Protein AF-A0A7V9TXB2-F1 (afdb_monomer_lite)

Radius of gyration: 17.5 Å; chains: 1; bounding box: 44×51×43 Å

pLDDT: mean 88.38, std 11.79, range [43.28, 98.44]

Structure (mmCIF, N/CA/C/O backbone):
data_AF-A0A7V9TXB2-F1
#
_entry.id   AF-A0A7V9TXB2-F1
#
loop_
_atom_site.group_PDB
_atom_site.id
_atom_site.type_symbol
_atom_site.label_atom_id
_atom_site.label_alt_id
_atom_site.label_comp_id
_atom_site.label_asym_id
_atom_site.label_entity_id
_atom_site.label_seq_id
_atom_site.pdbx_PDB_ins_code
_atom_site.Cartn_x
_atom_site.Cartn_y
_atom_site.Cartn_z
_atom_site.occupancy
_atom_site.B_iso_or_equiv
_atom_site.auth_seq_id
_atom_site.auth_comp_id
_atom_site.auth_asym_id
_atom_site.auth_atom_id
_atom_site.pdbx_PDB_model_num
ATOM 1 N N . MET A 1 1 ? 22.558 -10.444 -14.115 1.00 63.50 1 MET A N 1
ATOM 2 C CA . MET A 1 1 ? 21.932 -10.627 -15.442 1.00 63.50 1 MET A CA 1
ATOM 3 C C . MET A 1 1 ? 20.932 -9.499 -15.624 1.00 63.50 1 MET A C 1
ATOM 5 O O . MET A 1 1 ? 20.146 -9.296 -14.708 1.00 63.50 1 MET A O 1
ATOM 9 N N . ALA A 1 2 ? 21.010 -8.735 -16.715 1.00 74.12 2 ALA A N 1
ATOM 10 C CA . ALA A 1 2 ? 20.036 -7.686 -17.025 1.00 74.12 2 ALA A CA 1
ATOM 11 C C . ALA A 1 2 ? 18.975 -8.231 -18.004 1.00 74.12 2 ALA A C 1
ATOM 13 O O . ALA A 1 2 ? 19.310 -9.120 -18.793 1.00 74.12 2 ALA A O 1
ATOM 14 N N . PRO A 1 3 ? 17.721 -7.747 -17.963 1.00 83.56 3 PRO A N 1
ATOM 15 C CA . PRO A 1 3 ? 16.709 -8.105 -18.955 1.00 83.56 3 PRO A CA 1
ATOM 16 C C . PRO A 1 3 ? 17.155 -7.726 -20.375 1.00 83.56 3 PRO A C 1
ATOM 18 O O . PRO A 1 3 ? 17.714 -6.653 -20.583 1.00 83.56 3 PRO A O 1
ATOM 21 N N . ALA A 1 4 ? 16.890 -8.587 -21.361 1.00 86.25 4 ALA A N 1
ATOM 22 C CA . ALA A 1 4 ? 17.240 -8.328 -22.764 1.00 86.25 4 ALA A CA 1
ATOM 23 C C . ALA A 1 4 ? 16.168 -7.521 -23.525 1.00 86.25 4 ALA A C 1
ATOM 25 O O . ALA A 1 4 ? 16.445 -6.955 -24.579 1.00 86.25 4 ALA A O 1
ATOM 26 N N . ALA A 1 5 ? 14.944 -7.469 -22.996 1.00 87.69 5 ALA A N 1
ATOM 27 C CA . ALA A 1 5 ? 13.801 -6.782 -23.584 1.00 87.69 5 ALA A CA 1
ATOM 28 C C . ALA A 1 5 ? 12.963 -6.100 -22.494 1.00 87.69 5 ALA A C 1
ATOM 30 O O . ALA A 1 5 ? 13.179 -6.321 -21.300 1.00 87.69 5 ALA A O 1
ATOM 31 N N . GLY A 1 6 ? 12.002 -5.269 -22.901 1.00 88.06 6 GLY A N 1
ATOM 32 C CA . GLY A 1 6 ? 10.972 -4.755 -22.000 1.00 88.06 6 GLY A CA 1
ATOM 33 C C . GLY A 1 6 ? 10.024 -5.857 -21.514 1.00 88.06 6 GLY A C 1
ATOM 34 O O . GLY A 1 6 ? 9.908 -6.924 -22.112 1.00 88.06 6 GLY A O 1
ATOM 35 N N . SER A 1 7 ? 9.336 -5.582 -20.414 1.00 88.88 7 SER A N 1
ATOM 36 C CA . SER A 1 7 ? 8.238 -6.355 -19.824 1.00 88.88 7 SER A CA 1
ATOM 37 C C . SER A 1 7 ? 8.623 -7.788 -19.481 1.00 88.88 7 SER A C 1
ATOM 39 O O . SER A 1 7 ? 7.797 -8.698 -19.542 1.00 88.88 7 SER A O 1
ATOM 41 N N . THR A 1 8 ? 9.886 -7.985 -19.109 1.00 92.12 8 THR A N 1
ATOM 42 C CA . THR A 1 8 ? 10.464 -9.301 -18.852 1.00 92.12 8 THR A CA 1
ATOM 43 C C . THR A 1 8 ? 10.708 -9.467 -17.359 1.00 92.12 8 THR A C 1
ATOM 45 O O . THR A 1 8 ? 11.534 -8.766 -16.779 1.00 92.12 8 THR A O 1
ATOM 48 N N . SER A 1 9 ? 9.997 -10.406 -16.735 1.00 92.62 9 SER A N 1
ATOM 49 C CA . SER A 1 9 ? 10.279 -10.861 -15.369 1.00 92.62 9 SER A CA 1
ATOM 50 C C . SER A 1 9 ? 11.533 -11.738 -15.375 1.00 92.62 9 SER A C 1
ATOM 52 O O . SER A 1 9 ? 11.639 -12.649 -16.193 1.00 92.62 9 SER A O 1
ATOM 54 N N . MET A 1 10 ? 12.486 -11.455 -14.487 1.00 93.44 10 MET A N 1
ATOM 55 C CA . MET A 1 10 ? 13.773 -12.164 -14.393 1.00 93.44 10 MET A CA 1
ATOM 56 C C . MET A 1 10 ? 13.917 -12.964 -13.094 1.00 93.44 10 MET A C 1
ATOM 58 O O . MET A 1 10 ? 14.930 -13.628 -12.877 1.00 93.44 10 MET A O 1
ATOM 62 N N . GLY A 1 11 ? 12.922 -12.898 -12.212 1.00 93.88 11 GLY A N 1
ATOM 63 C CA . GLY A 1 11 ? 12.909 -13.625 -10.955 1.00 93.88 11 GLY A CA 1
ATOM 64 C C . GLY A 1 11 ? 11.767 -13.182 -10.055 1.00 93.88 11 GLY A C 1
ATOM 65 O O . GLY A 1 11 ? 11.049 -12.224 -10.347 1.00 93.88 11 GLY A O 1
ATOM 66 N N . PHE A 1 12 ? 11.588 -13.906 -8.955 1.00 96.50 12 PHE A N 1
ATOM 67 C CA . PHE A 1 12 ? 10.534 -13.620 -7.995 1.00 96.50 12 PHE A CA 1
ATOM 68 C C . PHE A 1 12 ? 10.913 -14.036 -6.575 1.00 96.50 12 PHE A C 1
ATOM 70 O O . PHE A 1 12 ? 11.832 -14.828 -6.342 1.00 96.50 12 PHE A O 1
ATOM 77 N N . LYS A 1 13 ? 10.150 -13.514 -5.618 1.00 97.06 13 LYS A N 1
ATOM 78 C CA . LYS A 1 13 ? 10.052 -14.017 -4.249 1.00 97.06 13 LYS A CA 1
ATOM 79 C C . LYS A 1 13 ? 8.580 -14.146 -3.874 1.00 97.06 13 LYS A C 1
ATOM 81 O O . LYS A 1 13 ? 7.758 -13.338 -4.300 1.00 97.06 13 LYS A O 1
ATOM 86 N N . VAL A 1 14 ? 8.258 -15.171 -3.089 1.00 97.81 14 VAL A N 1
ATOM 87 C CA . VAL A 1 14 ? 6.930 -15.342 -2.491 1.00 97.81 14 VAL A CA 1
ATOM 88 C C . VAL A 1 14 ? 7.055 -15.131 -0.992 1.00 97.81 14 VAL A C 1
ATOM 90 O O . VAL A 1 14 ? 7.887 -15.758 -0.339 1.00 97.81 14 VAL A O 1
ATOM 93 N N . TYR A 1 15 ? 6.218 -14.248 -0.468 1.00 97.38 15 TYR A N 1
ATOM 94 C CA . TYR A 1 15 ? 6.076 -13.956 0.949 1.00 97.38 15 TYR A CA 1
ATOM 95 C C . TYR A 1 15 ? 4.680 -14.354 1.413 1.00 97.38 15 TYR A C 1
ATOM 97 O O . TYR A 1 15 ? 3.761 -14.510 0.606 1.00 97.38 15 TYR A O 1
ATOM 105 N N . ARG A 1 16 ? 4.511 -14.487 2.724 1.00 97.25 16 ARG A N 1
ATOM 106 C CA . ARG A 1 16 ? 3.210 -14.688 3.356 1.00 97.25 16 ARG A CA 1
ATOM 107 C C . ARG A 1 16 ? 3.062 -13.752 4.536 1.00 97.25 16 ARG A C 1
ATOM 109 O O . ARG A 1 16 ? 4.069 -13.389 5.144 1.00 97.25 16 ARG A O 1
ATOM 116 N N . MET A 1 17 ? 1.825 -13.420 4.879 1.00 98.00 17 MET A N 1
ATOM 117 C CA . MET A 1 17 ? 1.567 -12.794 6.169 1.00 98.00 17 MET A CA 1
ATOM 118 C C . MET A 1 17 ? 1.911 -13.776 7.301 1.00 98.00 17 MET A C 1
ATOM 120 O O . MET A 1 17 ? 1.833 -15.004 7.153 1.00 98.00 17 MET A O 1
ATOM 124 N N . ALA A 1 18 ? 2.372 -13.221 8.414 1.00 98.00 18 ALA A N 1
ATOM 125 C CA . ALA A 1 18 ? 2.786 -13.937 9.617 1.00 98.00 18 ALA A CA 1
ATOM 126 C C . ALA A 1 18 ? 1.883 -13.619 10.823 1.00 98.00 18 ALA A C 1
ATOM 128 O O . ALA A 1 18 ? 2.210 -13.997 11.945 1.00 98.00 18 ALA A O 1
ATOM 129 N N . ASP A 1 19 ? 0.761 -12.935 10.588 1.00 97.88 19 ASP A N 1
ATOM 130 C CA . ASP A 1 19 ? -0.278 -12.683 11.584 1.00 97.88 19 ASP A CA 1
ATOM 131 C C . ASP A 1 19 ? -1.073 -13.956 11.948 1.00 97.88 19 ASP A C 1
ATOM 133 O O . ASP A 1 19 ? -0.993 -14.993 11.282 1.00 97.88 19 ASP A O 1
ATOM 137 N N . THR A 1 20 ? -1.865 -13.879 13.021 1.00 97.81 20 THR A N 1
ATOM 138 C CA . THR A 1 20 ? -2.691 -14.997 13.514 1.00 97.81 20 THR A CA 1
ATOM 139 C C . THR A 1 20 ? -3.800 -15.400 12.540 1.00 97.81 20 THR A C 1
ATOM 141 O O . THR A 1 20 ? -4.226 -16.557 12.533 1.00 97.81 20 THR A O 1
ATOM 144 N N . LEU A 1 21 ? -4.249 -14.479 11.684 1.00 98.25 21 LEU A N 1
ATOM 145 C CA . LEU A 1 21 ? -5.292 -14.717 10.690 1.00 98.25 21 LEU A CA 1
ATOM 146 C C . LEU A 1 21 ? -4.773 -15.519 9.493 1.00 98.25 21 LEU A C 1
ATOM 148 O O . LEU A 1 21 ? -5.575 -16.080 8.750 1.00 98.25 21 LEU A O 1
ATOM 152 N N . GLN A 1 22 ? -3.455 -15.654 9.315 1.00 97.88 22 GLN A N 1
ATOM 153 C CA . GLN A 1 22 ? -2.867 -16.469 8.249 1.00 97.88 22 GLN A CA 1
ATOM 154 C C . GLN A 1 22 ? -3.365 -17.926 8.260 1.00 97.88 22 GLN A C 1
ATOM 156 O O . GLN A 1 22 ? -3.410 -18.555 7.205 1.00 97.88 22 GLN A O 1
ATOM 161 N N . ALA A 1 23 ? -3.753 -18.466 9.421 1.00 97.25 23 ALA A N 1
ATOM 162 C CA . ALA A 1 23 ? -4.275 -19.829 9.536 1.00 97.25 23 ALA A CA 1
ATOM 163 C C . ALA A 1 23 ? -5.690 -20.004 8.948 1.00 97.25 23 ALA A C 1
ATOM 165 O O . ALA A 1 23 ? -6.041 -21.106 8.535 1.00 97.25 23 ALA A O 1
ATOM 166 N N . THR A 1 24 ? -6.503 -18.944 8.915 1.00 97.44 24 THR A N 1
ATOM 167 C CA . THR A 1 24 ? -7.919 -19.003 8.500 1.00 97.44 24 THR A CA 1
ATOM 168 C C . THR A 1 24 ? -8.185 -18.264 7.193 1.00 97.44 24 THR A C 1
ATOM 170 O O . THR A 1 24 ? -9.000 -18.707 6.388 1.00 97.44 24 THR A O 1
ATOM 173 N N . VAL A 1 25 ? -7.475 -17.164 6.955 1.00 97.69 25 VAL A N 1
ATOM 174 C CA . VAL A 1 25 ? -7.523 -16.351 5.735 1.00 97.69 25 VAL A CA 1
ATOM 175 C C . VAL A 1 25 ? -6.093 -16.121 5.230 1.00 97.69 25 VAL A C 1
ATOM 177 O O . VAL A 1 25 ? -5.521 -15.041 5.425 1.00 97.69 25 VAL A O 1
ATOM 180 N N . PRO A 1 26 ? -5.465 -17.149 4.629 1.00 97.88 26 PRO A N 1
ATOM 181 C CA . PRO A 1 26 ? -4.073 -17.082 4.212 1.00 97.88 26 PRO A CA 1
ATOM 182 C C . PRO A 1 26 ? -3.862 -16.063 3.093 1.00 97.88 26 PRO A C 1
ATOM 184 O O . PRO A 1 26 ? -4.656 -15.969 2.157 1.00 97.88 26 PRO A O 1
ATOM 187 N N . VAL A 1 27 ? -2.750 -15.335 3.166 1.00 98.44 27 VAL A N 1
ATOM 188 C CA . VAL A 1 27 ? -2.334 -14.375 2.142 1.00 98.44 27 VAL A CA 1
ATOM 189 C C . VAL A 1 27 ? -0.898 -14.657 1.740 1.00 98.44 27 VAL A C 1
ATOM 191 O O . VAL A 1 27 ? 0.018 -14.617 2.564 1.00 98.44 27 VAL A O 1
ATOM 194 N N . PHE A 1 28 ? -0.710 -14.921 0.452 1.00 98.31 28 PHE A N 1
ATOM 195 C CA . PHE A 1 28 ? 0.586 -15.076 -0.191 1.00 98.31 28 PHE A CA 1
ATOM 196 C C . PHE A 1 28 ? 0.773 -13.970 -1.221 1.00 98.31 28 PHE A C 1
ATOM 198 O O . PHE A 1 28 ? -0.099 -13.734 -2.057 1.00 98.31 28 PHE A O 1
ATOM 205 N N . CYS A 1 29 ? 1.920 -13.302 -1.157 1.00 97.88 29 CYS A N 1
ATOM 206 C CA . CYS A 1 29 ? 2.310 -12.231 -2.059 1.00 97.88 29 CYS A CA 1
ATOM 207 C C . CYS A 1 29 ? 3.510 -12.675 -2.883 1.00 97.88 29 CYS A C 1
ATOM 209 O O . CYS A 1 29 ? 4.595 -12.896 -2.341 1.00 97.88 29 CYS A O 1
ATOM 211 N N . LYS A 1 30 ? 3.328 -12.788 -4.198 1.00 97.75 30 LYS A N 1
ATOM 212 C CA . LYS A 1 30 ? 4.441 -12.909 -5.132 1.00 97.75 30 LYS A CA 1
ATOM 213 C C . LYS A 1 30 ? 4.861 -11.525 -5.597 1.00 97.75 30 LYS A C 1
ATOM 215 O O . LYS A 1 30 ? 4.045 -10.793 -6.154 1.00 97.75 30 LYS A O 1
ATOM 220 N N . ILE A 1 31 ? 6.147 -11.241 -5.428 1.00 95.81 31 ILE A N 1
ATOM 221 C CA . ILE A 1 31 ? 6.823 -10.067 -5.965 1.00 95.81 31 ILE A CA 1
ATOM 222 C C . ILE A 1 31 ? 7.787 -10.549 -7.040 1.00 95.81 31 ILE A C 1
ATOM 224 O O . ILE A 1 31 ? 8.738 -11.278 -6.753 1.00 95.81 31 ILE A O 1
ATOM 228 N N . GLU A 1 32 ? 7.529 -10.162 -8.279 1.00 95.38 32 GLU A N 1
ATOM 229 C CA . GLU A 1 32 ? 8.415 -10.406 -9.414 1.00 95.38 32 GLU A CA 1
ATOM 230 C C . GLU A 1 32 ? 9.236 -9.154 -9.717 1.00 95.38 32 GLU A C 1
ATOM 232 O O . GLU A 1 32 ? 8.744 -8.041 -9.538 1.00 95.38 32 GLU A O 1
ATOM 237 N N . PHE A 1 33 ? 10.460 -9.335 -10.206 1.00 92.38 33 PHE A N 1
ATOM 238 C CA . PHE A 1 33 ? 11.380 -8.249 -10.546 1.00 92.38 33 PHE A CA 1
ATOM 239 C C . PHE A 1 33 ? 11.996 -8.463 -11.930 1.00 92.38 33 PHE A C 1
ATOM 241 O O . PHE A 1 33 ? 12.317 -9.586 -12.325 1.00 92.38 33 PHE A O 1
ATOM 248 N N . GLY A 1 34 ? 12.164 -7.379 -12.684 1.00 91.88 34 GLY A N 1
ATOM 249 C CA . GLY A 1 34 ? 12.663 -7.432 -14.054 1.00 91.88 34 GLY A CA 1
ATOM 250 C C . GLY A 1 34 ? 12.632 -6.073 -14.748 1.00 91.88 34 GLY A C 1
ATOM 251 O O . GLY A 1 34 ? 12.946 -5.063 -14.120 1.00 91.88 34 GLY A O 1
ATOM 252 N N . SER A 1 35 ? 12.263 -6.051 -16.031 1.00 89.06 35 SER A N 1
ATOM 253 C CA . SER A 1 35 ? 12.153 -4.833 -16.848 1.00 89.06 35 SER A CA 1
ATOM 254 C C . SER A 1 35 ? 10.710 -4.362 -17.074 1.00 89.06 35 SER A C 1
ATOM 256 O O . SER A 1 35 ? 9.824 -5.176 -17.327 1.00 89.06 35 SER A O 1
ATOM 258 N N . ALA A 1 36 ? 10.465 -3.048 -17.062 1.00 86.50 36 ALA A N 1
ATOM 259 C CA . ALA A 1 36 ? 9.153 -2.440 -17.319 1.00 86.50 36 ALA A CA 1
ATOM 260 C C . ALA A 1 36 ? 8.866 -2.228 -18.819 1.00 86.50 36 ALA A C 1
ATOM 262 O O . ALA A 1 36 ? 8.714 -3.207 -19.533 1.00 86.50 36 ALA A O 1
ATOM 263 N N . ALA A 1 37 ? 8.710 -1.011 -19.354 1.00 84.12 37 ALA A N 1
ATOM 264 C CA . ALA A 1 37 ? 8.397 -0.864 -20.786 1.00 84.12 37 ALA A CA 1
ATOM 265 C C . ALA A 1 37 ? 9.628 -1.122 -21.675 1.00 84.12 37 ALA A C 1
ATOM 267 O O . ALA A 1 37 ? 9.498 -1.633 -22.786 1.00 84.12 37 ALA A O 1
ATOM 268 N N . THR A 1 38 ? 10.827 -0.834 -21.166 1.00 86.62 38 THR A N 1
ATOM 269 C CA . THR A 1 38 ? 12.111 -1.058 -21.846 1.00 86.62 38 THR A CA 1
ATOM 270 C C . THR A 1 38 ? 13.041 -1.904 -20.976 1.00 86.62 38 THR A C 1
ATOM 272 O O . THR A 1 38 ? 12.809 -2.058 -19.779 1.00 86.62 38 THR A O 1
ATOM 275 N N . ALA A 1 39 ? 14.110 -2.450 -21.564 1.00 86.81 39 ALA A N 1
ATOM 276 C CA . ALA A 1 39 ? 15.099 -3.258 -20.843 1.00 86.81 39 ALA A CA 1
ATOM 277 C C . ALA A 1 39 ? 15.834 -2.493 -19.719 1.00 86.81 39 ALA A C 1
ATOM 279 O O . ALA A 1 39 ? 16.322 -3.121 -18.782 1.00 86.81 39 ALA A O 1
ATOM 280 N N . GLY A 1 40 ? 15.908 -1.158 -19.813 1.00 82.56 40 GLY A N 1
ATOM 281 C CA . GLY A 1 40 ? 16.556 -0.292 -18.820 1.00 82.56 40 GLY A CA 1
ATOM 282 C C . GLY A 1 40 ? 15.666 0.093 -17.635 1.00 82.56 40 GLY A C 1
ATOM 283 O O . GLY A 1 40 ? 16.190 0.431 -16.576 1.00 82.56 40 GLY A O 1
ATOM 284 N N . GLN A 1 41 ? 14.343 -0.019 -17.779 1.00 82.94 41 GLN A N 1
ATOM 285 C CA . GLN A 1 41 ? 13.399 0.403 -16.745 1.00 82.94 41 GLN A CA 1
ATOM 286 C C . GLN A 1 41 ? 13.174 -0.705 -15.722 1.00 82.94 41 GLN A C 1
ATOM 288 O O . GLN A 1 41 ? 12.818 -1.811 -16.130 1.00 82.94 41 GLN A O 1
ATOM 293 N N . PRO A 1 42 ? 13.269 -0.442 -14.409 1.00 84.25 42 PRO A N 1
ATOM 294 C CA . PRO A 1 42 ? 12.911 -1.431 -13.403 1.00 84.25 42 PRO A CA 1
ATOM 295 C C . PRO A 1 42 ? 11.404 -1.726 -13.444 1.00 84.25 42 PRO A C 1
ATOM 297 O O . PRO A 1 42 ? 10.571 -0.820 -13.415 1.00 84.25 42 PRO A O 1
ATOM 300 N N . GLY A 1 43 ? 11.054 -3.010 -13.494 1.00 86.44 43 GLY A N 1
ATOM 301 C CA . GLY A 1 43 ? 9.680 -3.501 -13.418 1.00 86.44 43 GLY A CA 1
ATOM 302 C C . GLY A 1 43 ? 9.467 -4.371 -12.187 1.00 86.44 43 GLY A C 1
ATOM 303 O O . GLY A 1 43 ? 10.286 -5.246 -11.891 1.00 86.44 43 GLY A O 1
ATOM 304 N N . ILE A 1 44 ? 8.353 -4.141 -11.492 1.00 91.50 44 ILE A N 1
ATOM 305 C CA . ILE A 1 44 ? 7.860 -5.007 -10.420 1.00 91.50 44 ILE A CA 1
ATOM 306 C C . ILE A 1 44 ? 6.486 -5.540 -10.820 1.00 91.50 44 ILE A C 1
ATOM 308 O O . ILE A 1 44 ? 5.690 -4.820 -11.421 1.00 91.50 44 ILE A O 1
ATOM 312 N N . TRP A 1 45 ? 6.185 -6.789 -10.464 1.00 93.50 45 TRP A N 1
ATOM 313 C CA . TRP A 1 45 ? 4.815 -7.295 -10.523 1.00 93.50 45 TRP A CA 1
ATOM 314 C C . TRP A 1 45 ? 4.375 -7.877 -9.195 1.00 93.50 45 TRP A C 1
ATOM 316 O O . TRP A 1 45 ? 5.150 -8.554 -8.521 1.00 93.50 45 TRP A O 1
ATOM 326 N N . LEU A 1 46 ? 3.112 -7.639 -8.852 1.00 95.62 46 LEU A N 1
ATOM 327 C CA . LEU A 1 46 ? 2.491 -8.139 -7.631 1.00 95.62 46 LEU A CA 1
ATOM 328 C C . LEU A 1 46 ? 1.353 -9.091 -7.971 1.00 95.62 46 LEU A C 1
ATOM 330 O O . LEU A 1 46 ? 0.474 -8.756 -8.759 1.00 95.62 46 LEU A O 1
ATOM 334 N N . THR A 1 47 ? 1.353 -10.272 -7.360 1.00 97.69 47 THR A N 1
ATOM 335 C CA . THR A 1 47 ? 0.220 -11.208 -7.407 1.00 97.69 47 THR A CA 1
ATOM 336 C C . THR A 1 47 ? -0.118 -11.646 -5.992 1.00 97.69 47 THR A C 1
ATOM 338 O O . THR A 1 47 ? 0.780 -12.070 -5.263 1.00 97.69 47 THR A O 1
ATOM 341 N N . LEU A 1 48 ? -1.396 -11.574 -5.615 1.00 98.19 48 LEU A N 1
ATOM 342 C CA . LEU A 1 48 ? -1.876 -12.017 -4.307 1.00 98.19 48 LEU A CA 1
ATOM 343 C C . LEU A 1 48 ? -2.834 -13.195 -4.458 1.00 98.19 48 LEU A C 1
ATOM 345 O O . LEU A 1 48 ? -3.710 -13.188 -5.324 1.00 98.19 48 LEU A O 1
ATOM 349 N N . GLY A 1 49 ? -2.707 -14.178 -3.577 1.00 98.06 49 GLY A N 1
ATOM 350 C CA . GLY A 1 49 ? -3.625 -15.307 -3.509 1.00 98.06 49 GLY A CA 1
ATOM 351 C C . GLY A 1 49 ? -3.591 -15.993 -2.156 1.00 98.06 49 GLY A C 1
ATOM 352 O O . GLY A 1 49 ? -2.915 -15.548 -1.229 1.00 98.06 49 GLY A O 1
ATOM 353 N N . THR A 1 50 ? -4.344 -17.078 -2.049 1.00 97.88 50 THR A N 1
ATOM 354 C CA . THR A 1 50 ? -4.573 -17.785 -0.778 1.00 97.88 50 THR A CA 1
ATOM 355 C C . THR A 1 50 ? -3.717 -19.036 -0.621 1.00 97.88 50 THR A C 1
ATOM 357 O O . THR A 1 50 ? -3.622 -19.579 0.474 1.00 97.88 50 THR A O 1
ATOM 360 N N . THR A 1 51 ? -3.034 -19.479 -1.679 1.00 97.75 51 THR A N 1
ATOM 361 C CA . THR A 1 51 ? -2.053 -20.573 -1.623 1.00 97.75 51 THR A CA 1
ATOM 362 C C . THR A 1 51 ? -0.877 -20.310 -2.567 1.00 97.75 51 THR A C 1
ATOM 364 O O . THR A 1 51 ? -0.929 -19.410 -3.411 1.00 97.75 51 THR A O 1
ATOM 367 N N . HIS A 1 52 ? 0.188 -21.102 -2.437 1.00 97.00 52 HIS A N 1
ATOM 368 C CA . HIS A 1 52 ? 1.275 -21.169 -3.410 1.00 97.00 52 HIS A CA 1
ATOM 369 C C . HIS A 1 52 ? 1.820 -22.600 -3.516 1.00 97.00 52 HIS A C 1
ATOM 371 O O . HIS A 1 52 ? 1.690 -23.381 -2.577 1.00 97.00 52 HIS A O 1
ATOM 377 N N . ASP A 1 53 ? 2.453 -22.934 -4.638 1.00 95.88 53 ASP A N 1
ATOM 378 C CA . ASP A 1 53 ? 2.977 -24.280 -4.937 1.00 95.88 53 ASP A CA 1
ATOM 379 C C . ASP A 1 53 ? 4.447 -24.502 -4.521 1.00 95.88 53 ASP A C 1
ATOM 381 O O . ASP A 1 53 ? 5.060 -25.503 -4.878 1.00 95.88 53 ASP A O 1
ATOM 385 N N . GLY A 1 54 ? 5.056 -23.539 -3.824 1.00 90.56 54 GLY A N 1
ATOM 386 C CA . GLY A 1 54 ? 6.492 -23.542 -3.508 1.00 90.56 54 GLY A CA 1
ATOM 387 C C . GLY A 1 54 ? 7.429 -23.238 -4.692 1.00 90.56 54 GLY A C 1
ATOM 388 O O . GLY A 1 54 ? 8.560 -22.819 -4.458 1.00 90.56 54 GLY A O 1
ATOM 389 N N . ALA A 1 55 ? 6.959 -23.351 -5.937 1.00 93.75 55 ALA A N 1
ATOM 390 C CA . ALA A 1 55 ? 7.692 -23.042 -7.168 1.00 93.75 55 ALA A CA 1
ATOM 391 C C . ALA A 1 55 ? 7.384 -21.640 -7.734 1.00 93.75 55 ALA A C 1
ATOM 393 O O . ALA A 1 55 ? 7.981 -21.233 -8.728 1.00 93.75 55 ALA A O 1
ATOM 394 N N . GLY A 1 56 ? 6.489 -20.879 -7.094 1.00 92.31 56 GLY A N 1
ATOM 395 C CA . GLY A 1 56 ? 6.176 -19.489 -7.448 1.00 92.31 56 GLY A CA 1
ATOM 396 C C . GLY A 1 56 ? 4.819 -19.287 -8.121 1.00 92.31 56 GLY A C 1
ATOM 397 O O . GLY A 1 56 ? 4.474 -18.158 -8.496 1.00 92.31 56 GLY A O 1
ATOM 398 N N . THR A 1 57 ? 4.019 -20.340 -8.261 1.00 96.44 57 THR A N 1
ATOM 399 C CA . THR A 1 57 ? 2.630 -20.2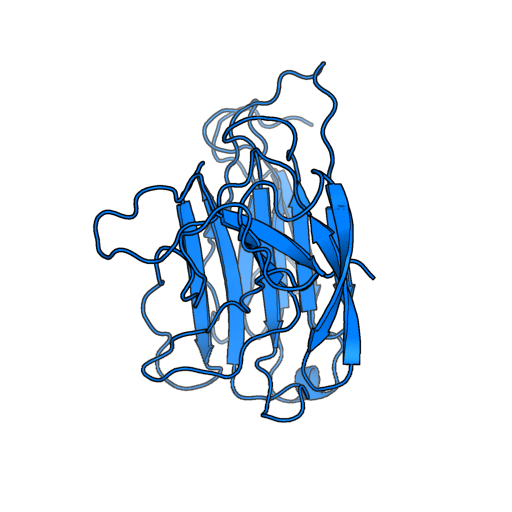09 -8.697 1.00 96.44 57 THR A CA 1
ATOM 400 C C . THR A 1 57 ? 1.782 -19.811 -7.501 1.00 96.44 57 THR A C 1
ATOM 402 O O . THR A 1 57 ? 1.735 -20.516 -6.495 1.00 96.44 57 THR A O 1
ATOM 405 N N . ILE A 1 58 ? 1.115 -18.663 -7.611 1.00 98.06 58 ILE A N 1
ATOM 406 C CA . ILE A 1 58 ? 0.078 -18.247 -6.666 1.00 98.06 58 ILE A CA 1
ATOM 407 C C . ILE A 1 58 ? -1.226 -18.930 -7.081 1.00 98.06 58 ILE A C 1
ATOM 409 O O . ILE A 1 58 ? -1.590 -18.881 -8.254 1.00 98.06 58 ILE A O 1
ATOM 413 N N . GLY A 1 59 ? -1.907 -19.564 -6.129 1.00 96.56 59 GLY A N 1
ATOM 414 C CA . GLY A 1 59 ? -3.119 -20.346 -6.367 1.00 96.56 59 GLY A CA 1
ATOM 415 C C . GLY A 1 59 ? -4.217 -20.103 -5.332 1.00 96.56 59 GLY A C 1
ATOM 416 O O . GLY A 1 59 ? -4.180 -19.147 -4.550 1.00 96.56 59 GLY A O 1
ATOM 417 N N . GLY A 1 60 ? -5.193 -21.017 -5.309 1.00 94.81 60 GLY A N 1
ATOM 418 C CA . GLY A 1 60 ? -6.428 -20.873 -4.537 1.00 94.81 60 GLY A CA 1
ATOM 419 C C . GLY A 1 60 ? -7.283 -19.734 -5.093 1.00 94.81 60 GLY A C 1
ATOM 420 O O . GLY A 1 60 ? -7.295 -19.489 -6.299 1.00 94.81 60 GLY A O 1
ATOM 421 N N . THR A 1 61 ? -7.965 -19.002 -4.218 1.00 95.38 61 THR A N 1
ATOM 422 C CA . THR A 1 61 ? -8.576 -17.722 -4.589 1.00 95.38 61 THR A CA 1
ATOM 423 C C . THR A 1 61 ? -7.481 -16.716 -4.927 1.00 95.38 61 THR A C 1
ATOM 425 O O . THR A 1 61 ? -6.644 -16.401 -4.075 1.00 95.38 61 THR A O 1
ATOM 428 N N . ILE A 1 62 ? -7.502 -16.206 -6.159 1.00 96.69 62 ILE A N 1
ATOM 429 C CA . ILE A 1 62 ? -6.661 -15.089 -6.589 1.00 96.69 62 ILE A CA 1
ATOM 430 C C . ILE A 1 62 ? -7.275 -13.800 -6.048 1.00 96.69 62 ILE A C 1
ATOM 432 O O . ILE A 1 62 ? -8.354 -13.391 -6.465 1.00 96.69 62 ILE A O 1
ATOM 436 N N . LEU A 1 63 ? -6.575 -13.183 -5.099 1.00 96.75 63 LEU A N 1
ATOM 437 C CA . LEU A 1 63 ? -6.992 -11.957 -4.419 1.00 96.75 63 LEU A CA 1
ATOM 438 C C . LEU A 1 63 ? -6.623 -10.722 -5.247 1.00 96.75 63 LEU A C 1
ATOM 440 O O . LEU A 1 63 ? -7.382 -9.767 -5.329 1.00 96.75 63 LEU A O 1
ATOM 444 N N . LEU A 1 64 ? -5.465 -10.756 -5.901 1.00 96.19 64 LEU A N 1
ATOM 445 C CA . LEU A 1 64 ? -5.029 -9.724 -6.831 1.00 96.19 64 LEU A CA 1
ATOM 446 C C . LEU A 1 64 ? -4.319 -10.406 -7.991 1.00 96.19 64 LEU A C 1
ATOM 448 O O . LEU A 1 64 ? -3.228 -10.959 -7.825 1.00 96.19 64 LEU A O 1
ATOM 452 N N . ALA A 1 65 ? -4.944 -10.366 -9.166 1.00 94.94 65 ALA A N 1
ATOM 453 C CA . ALA A 1 65 ? -4.300 -10.806 -10.394 1.00 94.94 65 ALA A CA 1
ATOM 454 C C . ALA A 1 65 ? -3.053 -9.957 -10.663 1.00 94.94 65 ALA A C 1
ATOM 456 O O . ALA A 1 65 ? -3.008 -8.787 -10.281 1.00 94.94 65 ALA A O 1
ATOM 457 N N . ARG A 1 66 ? -2.063 -10.545 -11.342 1.00 94.12 66 ARG A N 1
ATOM 458 C CA . ARG A 1 66 ? -0.742 -9.954 -11.591 1.00 94.12 66 ARG A CA 1
ATOM 459 C C . ARG A 1 66 ? -0.830 -8.490 -12.041 1.00 94.12 66 ARG A C 1
ATOM 461 O O . ARG A 1 66 ? -1.203 -8.216 -13.177 1.00 94.12 66 ARG A O 1
ATOM 468 N N . GLN A 1 67 ? -0.472 -7.570 -11.150 1.00 92.62 67 GLN A N 1
ATOM 469 C CA . GLN A 1 67 ? -0.391 -6.136 -11.424 1.00 92.62 67 GLN A CA 1
ATOM 470 C C . GLN A 1 67 ? 1.024 -5.776 -11.837 1.00 92.62 67 GLN A C 1
ATOM 472 O O . GLN A 1 67 ? 1.972 -6.246 -11.214 1.00 92.62 67 GLN A O 1
ATOM 477 N N . ASP A 1 68 ? 1.166 -4.934 -12.853 1.00 88.56 68 ASP A N 1
ATOM 478 C CA . ASP A 1 68 ? 2.431 -4.320 -13.221 1.00 88.56 68 ASP A CA 1
ATOM 479 C C . ASP A 1 68 ? 2.617 -2.980 -12.505 1.00 88.56 68 ASP A C 1
ATOM 481 O O . ASP A 1 68 ? 1.737 -2.122 -12.480 1.00 88.56 68 ASP A O 1
ATOM 485 N N . LEU A 1 69 ? 3.784 -2.821 -11.894 1.00 87.81 69 LEU A N 1
ATOM 486 C CA . LEU A 1 69 ? 4.217 -1.595 -11.251 1.00 87.81 69 LEU A CA 1
ATOM 487 C C . LEU A 1 69 ? 5.447 -1.127 -12.014 1.00 87.81 69 LEU A C 1
ATOM 489 O O . LEU A 1 69 ? 6.493 -1.787 -12.013 1.00 87.81 69 LEU A O 1
ATOM 493 N N . ARG A 1 70 ? 5.287 -0.019 -12.734 1.00 78.81 70 ARG A N 1
ATOM 494 C CA . ARG A 1 70 ? 6.292 0.501 -13.658 1.00 78.81 70 ARG A CA 1
ATOM 495 C C . ARG A 1 70 ? 6.619 1.944 -13.308 1.00 78.81 70 ARG A C 1
ATOM 497 O O . ARG A 1 70 ? 5.724 2.772 -13.151 1.00 78.81 70 ARG A O 1
ATOM 504 N N . GLY A 1 71 ? 7.912 2.221 -13.194 1.00 68.06 71 GLY A N 1
ATOM 505 C CA . GLY A 1 71 ? 8.463 3.558 -13.036 1.00 68.06 71 GLY A CA 1
ATOM 506 C C . GLY A 1 71 ? 9.159 3.971 -14.327 1.00 68.06 71 GLY A C 1
ATOM 507 O O . GLY A 1 71 ? 9.624 3.122 -15.089 1.00 68.06 71 GLY A O 1
ATOM 508 N N . GLY A 1 72 ? 9.218 5.273 -14.588 1.00 65.38 72 GLY A N 1
ATOM 509 C CA . GLY A 1 72 ? 10.154 5.845 -15.551 1.00 65.38 72 GLY A CA 1
ATOM 510 C C . GLY A 1 72 ? 11.624 5.524 -15.244 1.00 65.38 72 GLY A C 1
ATOM 511 O O . GLY A 1 72 ? 11.991 5.115 -14.142 1.00 65.38 72 GLY A O 1
ATOM 512 N N . ASP A 1 73 ? 12.469 5.716 -16.253 1.00 64.19 73 ASP A N 1
ATOM 513 C CA . ASP A 1 73 ? 13.910 5.499 -16.160 1.00 64.19 73 ASP A CA 1
ATOM 514 C C . ASP A 1 73 ? 14.582 6.521 -15.240 1.00 64.19 73 ASP A C 1
ATOM 516 O O . ASP A 1 73 ? 14.452 7.731 -15.429 1.00 64.19 73 ASP A O 1
ATOM 520 N N . ASN A 1 74 ? 15.395 6.027 -14.307 1.00 60.25 74 ASN A N 1
ATOM 521 C CA . ASN A 1 74 ? 16.468 6.813 -13.717 1.00 60.25 74 ASN A CA 1
ATOM 522 C C . ASN A 1 74 ? 17.783 6.371 -14.333 1.00 60.25 74 ASN A C 1
ATOM 524 O O . ASN A 1 74 ? 18.175 5.212 -14.203 1.00 60.25 74 ASN A O 1
ATOM 528 N N . GLY A 1 75 ? 18.474 7.296 -15.000 1.00 61.75 75 GLY A N 1
ATOM 529 C CA . GLY A 1 75 ? 19.850 7.058 -15.422 1.00 61.75 75 GLY A CA 1
ATOM 530 C C . GLY A 1 75 ? 20.698 6.614 -14.226 1.00 61.75 75 GLY A C 1
ATOM 531 O O . GLY A 1 75 ? 20.497 7.085 -13.107 1.00 61.75 75 GLY A O 1
ATOM 532 N N . ALA A 1 76 ? 21.657 5.716 -14.462 1.00 64.69 76 ALA A N 1
ATOM 533 C CA . ALA A 1 76 ? 22.440 5.037 -13.421 1.00 64.69 76 ALA A CA 1
ATOM 534 C C . ALA A 1 76 ? 23.234 5.964 -12.469 1.00 64.69 76 ALA A C 1
ATOM 536 O O . ALA A 1 76 ? 23.805 5.493 -11.490 1.00 64.69 76 ALA A O 1
ATOM 537 N N . THR A 1 77 ? 23.293 7.267 -12.751 1.00 69.94 77 THR A N 1
ATOM 538 C CA . THR A 1 77 ? 24.043 8.273 -11.987 1.00 69.94 77 THR A CA 1
ATOM 539 C C . THR A 1 77 ? 23.189 9.084 -11.008 1.00 69.94 77 THR A C 1
ATOM 541 O O . THR A 1 77 ? 23.750 9.826 -10.203 1.00 69.94 77 THR A O 1
ATOM 544 N N . VAL A 1 78 ? 21.856 8.966 -11.041 1.00 71.94 78 VAL A N 1
ATOM 545 C CA . VAL A 1 78 ? 20.968 9.731 -10.151 1.00 71.94 78 VAL A CA 1
ATOM 546 C C . VAL A 1 78 ? 20.691 8.932 -8.881 1.00 71.94 78 VAL A C 1
ATOM 548 O O . VAL A 1 78 ? 20.017 7.902 -8.910 1.00 71.94 78 VAL A O 1
ATOM 551 N N . GLN A 1 79 ? 21.184 9.420 -7.741 1.00 76.38 79 GLN A N 1
ATOM 552 C CA . GLN A 1 79 ? 20.842 8.838 -6.446 1.00 76.38 79 GLN A CA 1
ATOM 553 C C . GLN A 1 79 ? 19.360 9.066 -6.144 1.00 76.38 79 GLN A C 1
ATOM 555 O O . GLN A 1 79 ? 18.830 10.172 -6.287 1.00 76.38 79 GLN A O 1
ATOM 560 N N . THR A 1 80 ? 18.700 8.013 -5.670 1.00 80.56 80 THR A N 1
ATOM 561 C CA . THR A 1 80 ? 17.305 8.077 -5.253 1.00 80.56 80 THR A CA 1
ATOM 562 C C . THR A 1 80 ? 17.091 7.591 -3.836 1.00 80.56 80 THR A C 1
ATOM 564 O O . THR A 1 80 ? 17.687 6.606 -3.403 1.00 80.56 80 THR A O 1
ATOM 567 N N . ALA A 1 81 ? 16.198 8.283 -3.130 1.00 87.38 81 ALA A N 1
ATOM 568 C CA . ALA A 1 81 ? 15.646 7.812 -1.875 1.00 87.38 81 ALA A CA 1
ATOM 569 C C . ALA A 1 81 ? 14.710 6.626 -2.139 1.00 87.38 81 ALA A C 1
ATOM 571 O O . ALA A 1 81 ? 14.003 6.588 -3.153 1.00 87.38 81 ALA A O 1
ATOM 572 N N . ASN A 1 82 ? 14.743 5.664 -1.224 1.00 89.62 82 ASN A N 1
ATOM 573 C CA . ASN A 1 82 ? 13.948 4.446 -1.241 1.00 89.62 82 ASN A CA 1
ATOM 574 C C . ASN A 1 82 ? 13.552 4.151 0.203 1.00 89.62 82 ASN A C 1
ATOM 576 O O . ASN A 1 82 ? 14.421 4.128 1.074 1.00 89.62 82 ASN A O 1
ATOM 580 N N . TYR A 1 83 ? 12.270 3.914 0.450 1.00 93.44 83 TYR A N 1
ATOM 581 C CA . TYR A 1 83 ? 11.754 3.599 1.776 1.00 93.44 83 TYR A CA 1
ATOM 582 C C . TYR A 1 83 ? 10.852 2.374 1.713 1.00 93.44 83 TYR A C 1
ATOM 584 O O . TYR A 1 83 ? 10.143 2.134 0.733 1.00 93.44 83 TYR A O 1
ATOM 592 N N . GLY A 1 84 ? 10.867 1.592 2.782 1.00 94.44 84 GLY A N 1
ATOM 593 C CA . GLY A 1 84 ? 9.973 0.464 2.961 1.00 94.44 84 GLY A CA 1
ATOM 594 C C . GLY A 1 84 ? 9.816 0.143 4.437 1.00 94.44 84 GLY A C 1
ATOM 595 O O . GLY A 1 84 ? 10.713 0.410 5.230 1.00 94.44 84 GLY A O 1
ATOM 596 N N . SER A 1 85 ? 8.662 -0.410 4.784 1.00 96.94 85 SER A N 1
ATOM 597 C CA . SER A 1 85 ? 8.324 -0.894 6.121 1.00 96.94 85 SER A CA 1
ATOM 598 C C . SER A 1 85 ? 7.411 -2.101 5.967 1.00 96.94 85 SER A C 1
ATOM 600 O O . SER A 1 85 ? 6.592 -2.169 5.044 1.00 96.94 85 SER A O 1
ATOM 602 N N . ALA A 1 86 ? 7.563 -3.071 6.856 1.00 96.75 86 ALA A N 1
ATOM 603 C CA . ALA A 1 86 ? 6.743 -4.266 6.879 1.00 96.75 86 ALA A CA 1
ATOM 604 C C . ALA A 1 86 ? 6.535 -4.726 8.317 1.00 96.75 86 ALA A C 1
ATOM 606 O O . ALA A 1 86 ? 7.345 -4.451 9.195 1.00 96.75 86 ALA A O 1
ATOM 607 N N . ASP A 1 87 ? 5.450 -5.454 8.524 1.00 97.25 87 ASP A N 1
ATOM 608 C CA . ASP A 1 87 ? 5.127 -6.145 9.764 1.00 97.25 87 AS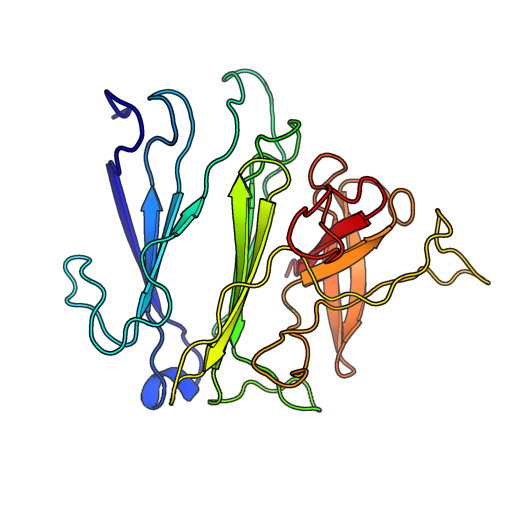P A CA 1
ATOM 609 C C . ASP A 1 87 ? 4.408 -7.455 9.393 1.00 97.25 87 ASP A C 1
ATOM 611 O O . ASP A 1 87 ? 4.184 -7.762 8.219 1.00 97.25 87 ASP A O 1
ATOM 615 N N . THR A 1 88 ? 4.025 -8.243 10.385 1.00 97.56 88 THR A N 1
ATOM 616 C CA . THR A 1 88 ? 3.357 -9.541 10.236 1.00 97.56 88 THR A CA 1
ATOM 617 C C . THR A 1 88 ? 2.102 -9.511 9.350 1.00 97.56 88 THR A C 1
ATOM 619 O O . THR A 1 88 ? 1.804 -10.508 8.693 1.00 97.56 88 THR A O 1
ATOM 622 N N . ASN A 1 89 ? 1.403 -8.379 9.281 1.00 97.69 89 ASN A N 1
ATOM 623 C CA . ASN A 1 89 ? 0.104 -8.178 8.627 1.00 97.69 89 ASN A CA 1
ATOM 624 C C . ASN A 1 89 ? 0.138 -7.171 7.457 1.00 97.69 89 ASN A C 1
ATOM 626 O O . ASN A 1 89 ? -0.911 -6.852 6.882 1.00 97.69 89 ASN A O 1
ATOM 630 N N . ARG A 1 90 ? 1.307 -6.595 7.139 1.00 97.50 90 ARG A N 1
ATOM 631 C CA . ARG A 1 90 ? 1.392 -5.438 6.239 1.00 97.50 90 ARG A CA 1
ATOM 632 C C . ARG A 1 90 ? 2.758 -5.282 5.582 1.00 97.50 90 ARG A C 1
ATOM 634 O O . ARG A 1 90 ? 3.787 -5.642 6.141 1.00 97.50 90 ARG A O 1
ATOM 641 N N . ILE A 1 91 ? 2.773 -4.640 4.423 1.00 97.56 91 ILE A N 1
ATOM 642 C CA . ILE A 1 91 ? 3.985 -4.132 3.780 1.00 97.56 91 ILE A CA 1
ATOM 643 C C . ILE A 1 91 ? 3.668 -2.836 3.043 1.00 97.56 91 ILE A C 1
ATOM 645 O O . ILE A 1 91 ? 2.591 -2.681 2.468 1.00 97.56 91 ILE A O 1
ATOM 649 N N . THR A 1 92 ? 4.607 -1.902 3.043 1.00 95.62 92 THR A N 1
ATOM 650 C CA . THR A 1 92 ? 4.575 -0.703 2.211 1.00 95.62 92 THR A CA 1
ATOM 651 C C . THR A 1 92 ? 5.976 -0.412 1.697 1.00 95.62 92 THR A C 1
ATOM 653 O O . THR A 1 92 ? 6.964 -0.595 2.408 1.00 95.62 92 THR A O 1
ATOM 656 N N . SER A 1 93 ? 6.084 0.004 0.443 1.00 93.12 93 SER A N 1
ATOM 657 C CA . SER A 1 93 ? 7.353 0.377 -0.164 1.00 93.12 93 SER A CA 1
ATOM 658 C C . SER A 1 93 ? 7.140 1.484 -1.173 1.00 93.12 93 SER A C 1
ATOM 660 O O . SER A 1 93 ? 6.165 1.475 -1.920 1.00 93.12 93 SER A O 1
ATOM 662 N N . SER A 1 94 ? 8.069 2.433 -1.182 1.00 90.12 94 SER A N 1
ATOM 663 C CA . SER A 1 94 ? 8.144 3.505 -2.158 1.00 90.12 94 SER A CA 1
ATOM 664 C C . SER A 1 94 ? 9.609 3.703 -2.545 1.00 90.12 94 SER A C 1
ATOM 666 O O . SER A 1 94 ? 10.434 4.093 -1.716 1.00 90.12 94 SER A O 1
ATOM 668 N N . ILE A 1 95 ? 9.951 3.393 -3.790 1.00 88.06 95 ILE A N 1
ATOM 669 C CA . ILE A 1 95 ? 11.319 3.415 -4.322 1.00 88.06 95 ILE A CA 1
ATOM 670 C C . ILE A 1 95 ? 11.400 4.335 -5.544 1.00 88.06 95 ILE A C 1
ATOM 672 O O . ILE A 1 95 ? 10.377 4.669 -6.136 1.00 88.06 95 ILE A O 1
ATOM 676 N N . PHE A 1 96 ? 12.608 4.763 -5.913 1.00 84.25 96 PHE A N 1
ATOM 677 C CA . PHE A 1 96 ? 12.867 5.682 -7.034 1.00 84.25 96 PHE A CA 1
ATOM 678 C C . PHE A 1 96 ? 12.232 7.088 -6.879 1.00 84.25 96 PHE A C 1
ATOM 680 O O . PHE A 1 96 ? 11.791 7.703 -7.847 1.00 84.25 96 PHE A O 1
ATOM 687 N N . LEU A 1 97 ? 12.197 7.612 -5.648 1.00 82.75 97 LEU A N 1
ATOM 688 C CA . LEU A 1 97 ? 11.469 8.824 -5.241 1.00 82.75 97 LEU A CA 1
ATOM 689 C C . LEU A 1 97 ? 12.043 10.174 -5.686 1.00 82.75 97 LEU A C 1
ATOM 691 O O . LEU A 1 97 ? 11.345 11.182 -5.592 1.00 82.75 97 LEU A O 1
ATOM 695 N N . THR A 1 98 ? 13.303 10.252 -6.110 1.00 74.00 98 THR A N 1
ATOM 696 C CA . THR A 1 98 ? 13.920 11.550 -6.460 1.00 74.00 98 THR A CA 1
ATOM 697 C C . THR A 1 98 ? 13.693 11.959 -7.910 1.00 74.00 98 THR A C 1
ATOM 699 O O . THR A 1 98 ? 14.117 13.043 -8.304 1.00 74.00 98 THR A O 1
ATOM 702 N N . SER A 1 99 ? 12.985 11.144 -8.693 1.00 69.19 99 SER A N 1
ATOM 703 C CA . SER A 1 99 ? 12.764 11.395 -10.112 1.00 69.19 99 SER A CA 1
ATOM 704 C C . SER A 1 99 ? 11.293 11.427 -10.483 1.00 69.19 99 SER A C 1
ATOM 706 O O . SER A 1 99 ? 10.495 10.577 -10.078 1.00 69.19 99 SER A O 1
ATOM 708 N N . ALA A 1 100 ? 10.943 12.460 -11.245 1.00 67.94 100 ALA A N 1
ATOM 709 C CA . ALA A 1 100 ? 9.587 12.730 -11.680 1.00 67.94 100 ALA A CA 1
ATOM 710 C C . ALA A 1 100 ? 9.060 11.563 -12.525 1.00 67.94 100 ALA A C 1
ATOM 712 O O . ALA A 1 100 ? 9.604 11.245 -13.579 1.00 67.94 100 ALA A O 1
ATOM 713 N N . GLY A 1 101 ? 7.990 10.918 -12.056 1.00 66.81 101 GLY A N 1
ATOM 714 C CA . GLY A 1 101 ? 7.350 9.811 -12.770 1.00 66.81 101 GLY A CA 1
ATOM 715 C C . GLY A 1 101 ? 8.112 8.480 -12.746 1.00 66.81 101 GLY A C 1
ATOM 716 O O . GLY A 1 101 ? 7.695 7.538 -13.419 1.00 66.81 101 GLY A O 1
ATOM 717 N N . ALA A 1 102 ? 9.191 8.375 -11.966 1.00 71.81 102 ALA A N 1
ATOM 718 C CA . ALA A 1 102 ? 9.992 7.156 -11.847 1.00 71.81 102 ALA A CA 1
ATOM 719 C C . ALA A 1 102 ? 9.661 6.297 -10.622 1.00 71.81 102 ALA A C 1
ATOM 721 O O . ALA A 1 102 ? 10.151 5.174 -10.519 1.00 71.81 102 ALA A O 1
ATOM 722 N N . ASN A 1 103 ? 8.848 6.802 -9.691 1.00 81.19 103 ASN A N 1
ATOM 723 C CA . ASN A 1 103 ? 8.622 6.110 -8.433 1.00 81.19 103 ASN A CA 1
ATOM 724 C C . ASN A 1 103 ? 7.877 4.784 -8.636 1.00 81.19 103 ASN A C 1
ATOM 726 O O . ASN A 1 103 ? 6.997 4.674 -9.487 1.00 81.19 103 ASN A O 1
ATOM 730 N N . LEU A 1 104 ? 8.183 3.798 -7.801 1.00 85.44 104 LEU A N 1
ATOM 731 C CA . LEU A 1 104 ? 7.387 2.586 -7.639 1.00 85.44 104 LEU A CA 1
ATOM 732 C C . LEU A 1 104 ? 6.874 2.550 -6.212 1.00 85.44 104 LEU A C 1
ATOM 734 O O . LEU A 1 104 ? 7.645 2.716 -5.275 1.00 85.44 104 LEU A O 1
ATOM 738 N N . PHE A 1 105 ? 5.579 2.347 -6.059 1.00 88.69 105 PHE A N 1
ATOM 739 C CA . PHE A 1 105 ? 4.872 2.359 -4.800 1.00 88.69 105 PHE A CA 1
ATOM 740 C C . PHE A 1 105 ? 3.899 1.190 -4.743 1.00 88.69 105 PHE A C 1
ATOM 742 O O . PHE A 1 105 ? 3.097 0.979 -5.655 1.00 88.69 105 PHE A O 1
ATOM 749 N N . PHE A 1 106 ? 3.921 0.481 -3.623 1.00 93.06 106 PHE A N 1
ATOM 750 C CA . PHE A 1 106 ? 2.824 -0.385 -3.238 1.00 93.06 106 PHE A CA 1
ATOM 751 C C . PHE A 1 106 ? 2.667 -0.443 -1.732 1.00 93.06 106 PHE A C 1
ATOM 753 O O . PHE A 1 106 ? 3.616 -0.277 -0.969 1.00 93.06 106 PHE A O 1
ATOM 760 N N . SER A 1 107 ? 1.452 -0.752 -1.318 1.00 95.88 107 SER A N 1
ATOM 761 C CA . SER A 1 107 ? 1.085 -1.052 0.043 1.00 95.88 107 SER A CA 1
ATOM 762 C C . SER A 1 107 ? 0.046 -2.159 0.053 1.00 95.88 107 SER A C 1
ATOM 764 O O . SER A 1 107 ? -0.885 -2.155 -0.749 1.00 95.88 107 SER A O 1
ATOM 766 N N . ILE A 1 108 ? 0.224 -3.115 0.955 1.00 98.00 108 ILE A N 1
ATOM 767 C CA . ILE A 1 108 ? -0.699 -4.216 1.206 1.00 98.00 108 ILE A CA 1
ATOM 768 C C . ILE A 1 108 ? -0.880 -4.297 2.716 1.00 98.00 108 ILE A C 1
ATOM 770 O O . ILE A 1 108 ? 0.103 -4.343 3.456 1.00 98.00 108 ILE A O 1
ATOM 774 N N . GLU A 1 109 ? -2.122 -4.324 3.176 1.00 98.19 109 GLU A N 1
ATOM 775 C CA . GLU A 1 109 ? -2.454 -4.423 4.593 1.00 98.19 109 GLU A CA 1
ATOM 776 C C . GLU A 1 109 ? -3.720 -5.249 4.806 1.00 98.19 109 GLU A C 1
ATOM 778 O O . GLU A 1 109 ? -4.630 -5.226 3.976 1.00 98.19 109 GLU A O 1
ATOM 783 N N . ARG A 1 110 ? -3.810 -5.950 5.939 1.00 98.19 110 ARG A N 1
ATOM 784 C CA . ARG A 1 110 ? -5.094 -6.439 6.451 1.00 98.19 110 ARG A CA 1
ATOM 785 C C . ARG A 1 110 ? -6.063 -5.279 6.694 1.00 98.19 110 ARG A C 1
ATOM 787 O O . ARG A 1 110 ? -5.690 -4.186 7.112 1.00 98.19 110 ARG A O 1
ATOM 794 N N . THR A 1 111 ? -7.341 -5.529 6.476 1.00 97.81 111 THR A N 1
ATOM 795 C CA . THR A 1 111 ? -8.404 -4.587 6.843 1.00 97.81 111 THR A CA 1
ATOM 796 C C . THR A 1 111 ? -8.470 -4.388 8.355 1.00 97.81 111 THR A C 1
ATOM 798 O O . THR A 1 111 ? -8.264 -5.342 9.105 1.00 97.81 111 THR A O 1
ATOM 801 N N . LYS A 1 112 ? -8.813 -3.179 8.811 1.00 97.88 112 LYS A N 1
ATOM 802 C CA . LYS A 1 112 ? -8.888 -2.837 10.240 1.00 97.88 112 LYS A CA 1
ATOM 803 C C . LYS A 1 112 ? -10.324 -2.781 10.755 1.00 97.88 112 LYS A C 1
ATOM 805 O O . LYS A 1 112 ? -11.249 -2.540 9.979 1.00 97.88 112 LYS A O 1
ATOM 810 N N . ASP A 1 113 ? -10.511 -2.998 12.051 1.00 97.31 113 ASP A N 1
ATOM 811 C CA . ASP A 1 113 ? -11.747 -2.646 12.750 1.00 97.31 113 ASP A CA 1
ATOM 812 C C . ASP A 1 113 ? -11.695 -1.208 13.301 1.00 97.31 113 ASP A C 1
ATOM 814 O O . ASP A 1 113 ? -10.759 -0.453 13.040 1.00 97.31 113 ASP A O 1
ATOM 818 N N . SER A 1 114 ? -12.713 -0.803 14.068 1.00 96.25 114 SER A N 1
ATOM 819 C CA . SER A 1 114 ? -12.781 0.537 14.671 1.00 96.25 114 SER A CA 1
ATOM 820 C C . SER A 1 114 ? -11.738 0.800 15.760 1.00 96.25 114 SER A C 1
ATOM 822 O O . SER A 1 114 ? -11.600 1.939 16.200 1.00 96.25 114 SER A O 1
ATOM 824 N N . THR A 1 115 ? -11.036 -0.231 16.224 1.00 97.31 115 THR A N 1
ATOM 825 C CA . THR A 1 115 ? -9.964 -0.134 17.221 1.00 97.31 115 THR A CA 1
ATOM 826 C C . THR A 1 115 ? -8.573 -0.234 16.592 1.00 97.31 115 THR A C 1
ATOM 828 O O . THR A 1 115 ? -7.577 -0.114 17.297 1.00 97.31 115 THR A O 1
ATOM 831 N N . GLY A 1 116 ? -8.489 -0.426 15.271 1.00 96.56 116 GLY A N 1
ATOM 832 C CA . GLY A 1 116 ? -7.230 -0.594 14.548 1.00 96.56 116 GLY A CA 1
ATOM 833 C C . GLY A 1 116 ? -6.690 -2.025 14.558 1.00 96.56 116 GLY A C 1
ATOM 834 O O . GLY A 1 116 ? -5.576 -2.250 14.082 1.00 96.56 116 GLY A O 1
ATOM 835 N N . ALA A 1 117 ? -7.457 -2.994 15.065 1.00 97.75 117 ALA A N 1
ATOM 836 C CA . ALA A 1 117 ? -7.082 -4.402 15.034 1.00 97.75 117 ALA A CA 1
ATOM 837 C C . ALA A 1 117 ? -7.312 -5.003 13.639 1.00 97.75 117 ALA A C 1
ATOM 839 O O . ALA A 1 117 ? -8.221 -4.595 12.912 1.00 97.75 117 ALA A O 1
ATOM 840 N N . ASP A 1 118 ? -6.488 -5.980 13.256 1.00 98.31 118 ASP A N 1
ATOM 841 C CA . ASP A 1 118 ? -6.650 -6.688 11.985 1.00 98.31 118 ASP A CA 1
ATOM 842 C C . ASP A 1 118 ? -7.930 -7.515 11.953 1.00 98.31 118 ASP A C 1
ATOM 844 O O . ASP A 1 118 ? -8.315 -8.158 12.927 1.00 98.31 118 ASP A O 1
ATOM 848 N N . THR A 1 119 ? -8.552 -7.566 10.781 1.00 97.88 119 THR A N 1
ATOM 849 C CA . THR A 1 119 ? -9.781 -8.320 10.551 1.00 97.88 119 THR A CA 1
ATOM 850 C C . THR A 1 119 ? -9.602 -9.339 9.435 1.00 97.88 119 THR A C 1
ATOM 852 O O . THR A 1 119 ? -8.781 -9.192 8.529 1.00 97.88 119 THR A O 1
ATOM 855 N N . ASN A 1 120 ? -10.437 -10.372 9.464 1.00 97.12 120 ASN A N 1
ATOM 856 C CA . ASN A 1 120 ? -10.523 -11.401 8.430 1.00 97.12 120 ASN A CA 1
ATOM 857 C C . ASN A 1 120 ? -11.492 -11.020 7.297 1.00 97.12 120 ASN A C 1
ATOM 859 O O . ASN A 1 120 ? -12.056 -11.905 6.657 1.00 97.12 120 ASN A O 1
ATOM 863 N N . THR A 1 121 ? -11.734 -9.725 7.072 1.00 96.38 121 THR A N 1
ATOM 864 C CA . THR A 1 121 ? -12.718 -9.282 6.073 1.00 96.38 121 THR A CA 1
ATOM 865 C C . THR A 1 121 ? -12.091 -9.076 4.699 1.00 96.38 121 THR A C 1
ATOM 867 O O . THR A 1 121 ? -12.737 -9.358 3.692 1.00 96.38 121 THR A O 1
ATOM 870 N N . GLY A 1 122 ? -10.824 -8.661 4.631 1.00 96.75 122 GLY A N 1
ATOM 871 C CA . GLY A 1 122 ? -10.122 -8.526 3.364 1.00 96.75 122 GLY A CA 1
ATOM 872 C C . GLY A 1 122 ? -8.724 -7.928 3.467 1.00 96.75 122 GLY A C 1
ATOM 873 O O . GLY A 1 122 ? -8.067 -7.957 4.511 1.00 96.75 122 GLY A O 1
ATOM 874 N N . LEU A 1 123 ? -8.290 -7.365 2.343 1.00 98.12 123 LEU A N 1
ATOM 875 C CA . LEU A 1 123 ? -7.057 -6.607 2.191 1.00 98.12 123 LEU A CA 1
ATOM 876 C C . LEU A 1 123 ? -7.340 -5.195 1.686 1.00 98.12 123 LEU A C 1
ATOM 878 O O . LEU A 1 123 ? -8.236 -4.969 0.870 1.00 98.12 123 LEU A O 1
ATOM 882 N N . ILE A 1 124 ? -6.512 -4.266 2.139 1.00 97.38 124 ILE A N 1
ATOM 883 C CA . ILE A 1 124 ? -6.366 -2.922 1.598 1.00 97.38 124 ILE A CA 1
ATOM 884 C C . ILE A 1 124 ? -5.094 -2.941 0.755 1.00 97.38 124 ILE A C 1
ATOM 886 O O . ILE A 1 124 ? -4.018 -3.260 1.266 1.00 97.38 124 ILE A O 1
ATOM 890 N N . VAL A 1 125 ? -5.210 -2.642 -0.540 1.00 96.50 125 VAL A N 1
ATOM 891 C CA . VAL A 1 125 ? -4.059 -2.626 -1.450 1.00 96.50 125 VAL A CA 1
ATOM 892 C C . VAL A 1 125 ? -4.012 -1.324 -2.221 1.00 96.50 125 VAL A C 1
ATOM 894 O O . VAL A 1 125 ? -4.924 -1.019 -2.982 1.00 96.50 125 VAL A O 1
ATOM 897 N N . ALA A 1 126 ? -2.919 -0.589 -2.080 1.00 92.88 126 ALA A N 1
ATOM 898 C CA . ALA A 1 126 ? -2.633 0.599 -2.866 1.00 92.88 126 ALA A CA 1
ATOM 899 C C . ALA A 1 126 ? -1.373 0.367 -3.697 1.00 92.88 126 ALA A C 1
ATOM 901 O O . ALA A 1 126 ? -0.423 -0.245 -3.226 1.00 92.88 126 ALA A O 1
ATOM 902 N N . LEU A 1 127 ? -1.349 0.832 -4.938 1.00 90.38 127 LEU A N 1
ATOM 903 C CA . LEU A 1 127 ? -0.183 0.701 -5.807 1.00 90.38 127 LEU A CA 1
ATOM 904 C C . LEU A 1 127 ? -0.160 1.803 -6.851 1.00 90.38 127 LEU A C 1
ATOM 906 O O . LEU A 1 127 ? -1.200 2.382 -7.162 1.00 90.38 127 LEU A O 1
ATOM 910 N N . ASN A 1 128 ? 1.004 2.067 -7.433 1.00 83.62 128 ASN A N 1
ATOM 911 C CA . ASN A 1 128 ? 1.081 2.833 -8.665 1.00 83.62 128 ASN A CA 1
ATOM 912 C C . ASN A 1 128 ? 1.353 1.913 -9.861 1.00 83.62 128 ASN A C 1
ATOM 914 O O . ASN A 1 128 ? 2.148 0.982 -9.789 1.00 83.62 128 ASN A O 1
ATOM 918 N N . SER A 1 129 ? 0.671 2.167 -10.973 1.00 66.06 129 SER A N 1
ATOM 919 C CA . SER A 1 129 ? 0.886 1.401 -12.214 1.00 66.06 129 SER A CA 1
ATOM 920 C C . SER A 1 129 ? 1.793 2.129 -13.209 1.00 66.06 129 SER A C 1
ATOM 922 O O . SER A 1 129 ? 2.494 1.498 -13.994 1.00 66.06 129 SER A O 1
ATOM 924 N N . GLN A 1 130 ? 1.808 3.463 -13.140 1.00 64.25 130 GLN A N 1
ATOM 925 C CA . GLN A 1 130 ? 2.615 4.377 -13.951 1.00 64.25 130 GLN A CA 1
ATOM 926 C C . GLN A 1 130 ? 2.686 5.747 -13.254 1.00 64.25 130 GLN A C 1
ATOM 928 O O . GLN A 1 130 ? 1.972 5.984 -12.271 1.00 64.25 130 GLN A O 1
ATOM 933 N N . ALA A 1 131 ? 3.516 6.662 -13.769 1.00 56.94 131 ALA A N 1
ATOM 934 C CA . ALA A 1 131 ? 3.609 8.043 -13.293 1.00 56.94 131 ALA A CA 1
ATOM 935 C C . ALA A 1 131 ? 2.215 8.675 -13.142 1.00 56.94 131 ALA A C 1
ATOM 937 O O . ALA A 1 131 ? 1.455 8.765 -14.106 1.00 56.94 131 ALA A O 1
ATOM 938 N N . GLY A 1 132 ? 1.868 9.076 -11.917 1.00 58.88 132 GLY A N 1
ATOM 939 C CA . GLY A 1 132 ? 0.585 9.714 -11.630 1.00 58.88 132 GLY A CA 1
ATOM 940 C C . GLY A 1 132 ? -0.645 8.814 -11.777 1.00 58.88 132 GLY A C 1
ATOM 941 O O . GLY A 1 132 ? -1.732 9.357 -11.875 1.00 58.88 132 GLY A O 1
ATOM 942 N N . SER A 1 133 ? -0.517 7.479 -11.789 1.00 74.81 133 SER A N 1
ATOM 943 C CA . SER A 1 133 ? -1.656 6.548 -11.731 1.00 74.81 133 SER A CA 1
ATOM 944 C C . SER A 1 133 ? -1.592 5.716 -10.457 1.00 74.81 133 SER A C 1
ATOM 946 O O . SER A 1 133 ? -0.938 4.668 -10.415 1.00 74.81 133 SER A O 1
ATOM 948 N N . HIS A 1 134 ? -2.276 6.197 -9.419 1.00 81.94 134 HIS A N 1
ATOM 949 C CA . HIS A 1 134 ? -2.486 5.451 -8.180 1.00 81.94 134 HIS A CA 1
ATOM 950 C C . HIS A 1 134 ? -3.765 4.632 -8.288 1.00 81.94 134 HIS A C 1
ATOM 952 O O . HIS A 1 134 ? -4.799 5.136 -8.721 1.00 81.94 134 HIS A O 1
ATOM 958 N N . ARG A 1 135 ? -3.691 3.370 -7.891 1.00 86.75 135 ARG A N 1
ATOM 959 C CA . ARG A 1 135 ? -4.810 2.437 -7.834 1.00 86.75 135 ARG A CA 1
ATOM 960 C C . ARG A 1 135 ? -4.998 1.999 -6.397 1.00 86.75 135 ARG A C 1
ATOM 962 O O . ARG A 1 135 ? -4.023 1.732 -5.695 1.00 86.75 135 ARG A O 1
ATOM 969 N N . HIS A 1 136 ? -6.248 1.899 -5.985 1.00 90.31 136 HIS A N 1
ATOM 970 C CA . HIS A 1 136 ? -6.625 1.439 -4.664 1.00 90.31 136 HIS A CA 1
ATOM 971 C C . HIS A 1 136 ? -7.666 0.327 -4.779 1.00 90.31 136 HIS A C 1
ATOM 973 O O . HIS A 1 136 ? -8.600 0.405 -5.578 1.00 90.31 136 HIS A O 1
ATOM 979 N N . TYR A 1 137 ? -7.490 -0.714 -3.977 1.00 93.62 137 TYR A N 1
ATOM 980 C CA . TYR A 1 137 ? -8.356 -1.874 -3.912 1.00 93.62 137 TYR A CA 1
ATOM 981 C C . TYR A 1 137 ? -8.763 -2.126 -2.465 1.00 93.62 137 TYR A C 1
ATOM 983 O O . TYR A 1 137 ? -7.924 -2.155 -1.562 1.00 93.62 137 TYR A O 1
ATOM 991 N N . TYR A 1 138 ? -10.049 -2.400 -2.280 1.00 96.31 138 TYR A N 1
ATOM 992 C CA . TYR A 1 138 ? -10.525 -3.229 -1.185 1.00 96.31 138 TYR A CA 1
ATOM 993 C C . TYR A 1 138 ? -10.769 -4.630 -1.745 1.00 96.31 138 TYR A C 1
ATOM 995 O O . TYR A 1 138 ? -11.549 -4.787 -2.681 1.00 96.31 138 TYR A O 1
ATOM 1003 N N . ILE A 1 139 ? -10.091 -5.637 -1.205 1.00 97.00 139 ILE A N 1
ATOM 1004 C CA . ILE A 1 139 ? -10.172 -7.018 -1.689 1.00 97.00 139 ILE A CA 1
ATOM 1005 C C . ILE A 1 139 ? -10.792 -7.868 -0.580 1.00 97.00 139 ILE A C 1
ATOM 1007 O O . ILE A 1 139 ? -10.072 -8.252 0.344 1.00 97.00 139 ILE A O 1
ATOM 1011 N N . PRO A 1 140 ? -12.103 -8.155 -0.619 1.00 96.62 140 PRO A N 1
ATOM 1012 C CA . PRO A 1 140 ? -12.717 -9.012 0.382 1.00 96.62 140 PRO A CA 1
ATOM 1013 C C . PRO A 1 140 ? -12.241 -10.462 0.215 1.00 96.62 140 PRO A C 1
ATOM 1015 O O . PRO A 1 140 ? -12.006 -10.924 -0.902 1.00 96.62 140 PRO A O 1
ATOM 1018 N N . PHE A 1 141 ? -12.115 -11.208 1.317 1.00 96.06 141 PHE A N 1
ATOM 1019 C CA . PHE A 1 141 ? -11.760 -12.637 1.241 1.00 96.06 141 PHE A CA 1
ATOM 1020 C C . PHE A 1 141 ? -12.917 -13.521 0.757 1.00 96.06 141 PHE A C 1
ATOM 1022 O O . PHE A 1 141 ? -12.697 -14.668 0.368 1.00 96.06 141 PHE A O 1
ATOM 1029 N N . THR A 1 142 ? -14.143 -12.998 0.770 1.00 92.75 142 THR A N 1
ATOM 1030 C CA . THR A 1 142 ? -15.349 -13.675 0.293 1.00 92.75 142 THR A CA 1
ATOM 1031 C C . THR A 1 142 ? -16.158 -12.756 -0.618 1.00 92.75 142 THR A C 1
ATOM 1033 O O . THR A 1 142 ? -16.099 -11.532 -0.520 1.00 92.75 142 THR A O 1
ATOM 1036 N N . GLY A 1 143 ? -16.944 -13.350 -1.515 1.00 91.38 143 GLY A N 1
ATOM 1037 C CA . GLY A 1 143 ? -17.774 -12.595 -2.450 1.00 91.38 143 GLY A CA 1
ATOM 1038 C C . GLY A 1 143 ? -16.991 -12.031 -3.636 1.00 91.38 143 GLY A C 1
ATOM 1039 O O . GLY A 1 143 ? 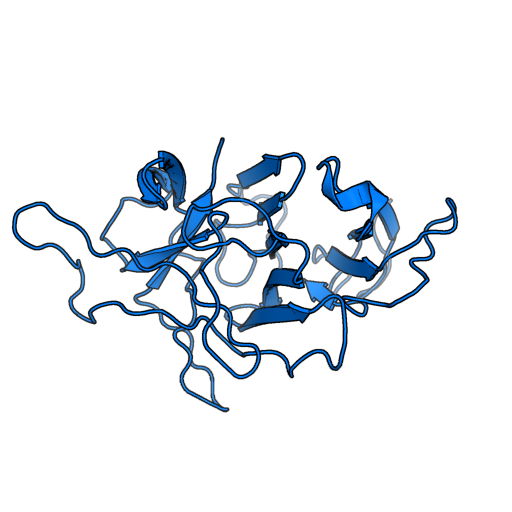-16.002 -12.607 -4.083 1.00 91.38 143 GLY A O 1
ATOM 1040 N N . THR A 1 144 ? -17.495 -10.932 -4.194 1.00 91.44 144 THR A N 1
ATOM 1041 C CA . THR A 1 144 ? -16.944 -10.318 -5.410 1.00 91.44 144 THR A CA 1
ATOM 1042 C C . THR A 1 144 ? -15.934 -9.241 -5.047 1.00 91.44 144 THR A C 1
ATOM 1044 O O . THR A 1 144 ? -16.231 -8.382 -4.220 1.00 91.44 144 THR A O 1
ATOM 1047 N N . ILE A 1 145 ? -14.768 -9.261 -5.696 1.00 92.12 145 ILE A N 1
ATOM 1048 C CA . ILE A 1 145 ? -13.775 -8.189 -5.586 1.00 92.12 145 ILE A CA 1
ATOM 1049 C C . ILE A 1 145 ? -14.299 -6.966 -6.355 1.00 92.12 145 ILE A C 1
ATOM 1051 O O . ILE A 1 145 ? -14.532 -7.073 -7.563 1.00 92.12 145 ILE A O 1
ATOM 1055 N N . PRO A 1 146 ? -14.497 -5.815 -5.692 1.00 92.06 146 PRO A N 1
ATOM 1056 C CA . PRO A 1 146 ? -14.906 -4.581 -6.348 1.00 92.06 146 PRO A CA 1
ATOM 1057 C C . PRO A 1 146 ? -13.916 -4.133 -7.423 1.00 92.06 146 PRO A C 1
ATOM 1059 O O . PRO A 1 146 ? -12.721 -4.434 -7.372 1.00 92.06 146 PRO A O 1
ATOM 1062 N N . ALA A 1 147 ? -14.414 -3.369 -8.394 1.00 88.75 147 ALA A N 1
ATOM 1063 C CA . ALA A 1 147 ? -13.561 -2.781 -9.416 1.00 88.75 147 ALA A CA 1
ATOM 1064 C C . ALA A 1 147 ? -12.505 -1.855 -8.790 1.00 88.75 147 ALA A C 1
ATOM 1066 O O . ALA A 1 147 ? -12.767 -1.160 -7.802 1.00 88.75 147 ALA A O 1
ATOM 1067 N N . VAL A 1 148 ? -11.320 -1.830 -9.409 1.00 88.00 148 VAL A N 1
ATOM 1068 C CA . VAL A 1 148 ? -10.220 -0.948 -9.008 1.00 88.00 148 VAL A CA 1
ATOM 1069 C C . VAL A 1 148 ? -10.679 0.504 -8.925 1.00 88.00 148 VAL A C 1
ATOM 1071 O O . VAL A 1 148 ? -11.373 1.005 -9.810 1.00 88.00 148 VAL A O 1
ATOM 1074 N N . GLN A 1 149 ? -10.256 1.188 -7.867 1.00 86.75 149 GLN A N 1
ATOM 1075 C CA . GLN A 1 149 ? -10.473 2.617 -7.705 1.00 86.75 149 GLN A CA 1
ATOM 1076 C C . GLN A 1 149 ? -9.247 3.372 -8.213 1.00 86.75 149 GLN A C 1
ATOM 1078 O O . GLN A 1 149 ? -8.118 3.071 -7.818 1.00 86.75 149 GLN A O 1
ATOM 1083 N N . ASN A 1 150 ? -9.465 4.352 -9.088 1.00 83.81 150 ASN A N 1
ATOM 1084 C CA . ASN A 1 150 ? -8.403 5.233 -9.563 1.00 83.81 150 ASN A CA 1
ATOM 1085 C C . ASN A 1 150 ? -8.272 6.429 -8.612 1.00 83.81 150 ASN A C 1
ATOM 1087 O O . ASN A 1 150 ? -9.216 7.190 -8.405 1.00 83.81 150 ASN A O 1
ATOM 1091 N N . GLY A 1 151 ? -7.083 6.589 -8.042 1.00 82.69 151 GLY A N 1
ATOM 1092 C CA . GLY A 1 151 ? -6.780 7.565 -7.007 1.00 82.69 151 GLY A CA 1
ATOM 1093 C C . GLY A 1 151 ? -7.219 7.151 -5.603 1.00 82.69 151 GLY A C 1
ATOM 1094 O O . GLY A 1 151 ? -7.732 6.057 -5.365 1.00 82.69 151 GLY A O 1
ATOM 1095 N N . TYR A 1 152 ? -6.971 8.045 -4.650 1.00 86.19 152 TYR A N 1
ATOM 1096 C CA . TYR A 1 152 ? -7.266 7.831 -3.240 1.00 86.19 152 TYR A CA 1
ATOM 1097 C C . TYR A 1 152 ? -8.523 8.592 -2.821 1.00 86.19 152 TYR A C 1
ATOM 1099 O O . TYR A 1 152 ? -8.731 9.752 -3.189 1.00 86.19 152 TYR A O 1
ATOM 1107 N N . HIS A 1 153 ? -9.356 7.929 -2.019 1.00 88.62 153 HIS A N 1
ATOM 1108 C CA . HIS A 1 153 ? -10.477 8.559 -1.330 1.00 88.62 153 HIS A CA 1
ATOM 1109 C C . HIS A 1 153 ? -9.947 9.182 -0.045 1.00 88.62 153 HIS A C 1
ATOM 1111 O O . HIS A 1 153 ? -9.618 8.477 0.908 1.00 88.62 153 HIS A O 1
ATOM 1117 N N . ILE A 1 154 ? -9.809 10.502 -0.061 1.00 88.50 154 ILE A N 1
ATOM 1118 C CA . ILE A 1 154 ? -9.219 11.290 1.019 1.00 88.50 154 ILE A CA 1
ATOM 1119 C C . ILE A 1 154 ? -10.086 12.511 1.299 1.00 88.50 154 ILE A C 1
ATOM 1121 O O . ILE A 1 154 ? -10.740 13.041 0.397 1.00 88.50 154 ILE A O 1
ATOM 1125 N N . VAL A 1 155 ? -10.047 12.984 2.540 1.00 89.06 155 VAL A N 1
ATOM 1126 C CA . VAL A 1 155 ? -10.713 14.209 2.978 1.00 89.06 155 VAL A CA 1
ATOM 1127 C C . VAL A 1 155 ? -9.637 15.179 3.451 1.00 89.06 155 VAL A C 1
ATOM 1129 O O . VAL A 1 155 ? -9.183 15.125 4.588 1.00 89.06 155 VAL A O 1
ATOM 1132 N N . LEU A 1 156 ? -9.211 16.063 2.549 1.00 87.69 156 LEU A N 1
ATOM 1133 C CA . LEU A 1 156 ? -8.237 17.122 2.821 1.00 87.69 156 LEU A CA 1
ATOM 1134 C C . LEU A 1 156 ? -8.750 18.466 2.321 1.00 87.69 156 LEU A C 1
ATOM 1136 O O . LEU A 1 156 ? -9.431 18.545 1.291 1.00 87.69 156 LEU A O 1
ATOM 1140 N N . THR A 1 157 ? -8.329 19.532 3.001 1.00 85.88 157 THR A N 1
ATOM 1141 C CA . THR A 1 157 ? -8.472 20.901 2.496 1.00 85.88 157 THR A CA 1
ATOM 1142 C C . THR A 1 157 ? -7.757 21.078 1.146 1.00 85.88 157 THR A C 1
ATOM 1144 O O . THR A 1 157 ? -7.005 20.213 0.685 1.00 85.88 157 THR A O 1
ATOM 1147 N N . GLN A 1 158 ? -8.044 22.185 0.468 1.00 83.38 158 GLN A N 1
ATOM 1148 C CA . GLN A 1 158 ? -7.299 22.642 -0.709 1.00 83.38 158 GLN A CA 1
ATOM 1149 C C . GLN A 1 158 ? -6.322 23.780 -0.360 1.00 83.38 158 GLN A C 1
ATOM 1151 O O . GLN A 1 158 ? -5.469 24.131 -1.174 1.00 83.38 158 GLN A O 1
ATOM 1156 N N . THR A 1 159 ? -6.411 24.339 0.852 1.00 87.94 159 THR A N 1
ATOM 1157 C CA . THR A 1 159 ? -5.492 25.372 1.346 1.00 87.94 159 THR A CA 1
ATOM 1158 C C . THR A 1 159 ? -4.108 24.784 1.567 1.00 87.94 159 THR A C 1
ATOM 1160 O O . THR A 1 159 ? -3.971 23.844 2.339 1.00 87.94 159 THR A O 1
ATOM 1163 N N . THR A 1 160 ? -3.098 25.348 0.908 1.00 85.69 160 THR A N 1
ATOM 1164 C CA . THR A 1 160 ? -1.724 24.832 0.904 1.00 85.69 160 THR A CA 1
ATOM 1165 C C . THR A 1 160 ? -0.753 25.924 1.383 1.00 85.69 160 THR A C 1
ATOM 1167 O O . THR A 1 160 ? -0.655 26.948 0.703 1.00 85.69 160 THR A O 1
ATOM 1170 N N . PRO A 1 161 ? -0.018 25.749 2.501 1.00 89.19 161 PRO A N 1
ATOM 1171 C CA . PRO A 1 161 ? -0.076 24.611 3.425 1.00 89.19 161 PRO A CA 1
ATOM 1172 C C . PRO A 1 161 ? -1.416 24.545 4.179 1.00 89.19 161 PRO A C 1
ATOM 1174 O O . PRO A 1 161 ? -2.126 25.543 4.303 1.00 89.19 161 PRO A O 1
ATOM 1177 N N . SER A 1 162 ? -1.753 23.371 4.706 1.00 92.81 162 SER A N 1
ATOM 1178 C CA . SER A 1 162 ? -2.995 23.081 5.433 1.00 92.81 162 SER A CA 1
ATOM 1179 C C . SER A 1 162 ? -2.957 23.507 6.908 1.00 92.81 162 SER A C 1
ATOM 1181 O O . SER A 1 162 ? -3.669 22.944 7.743 1.00 92.81 162 SER A O 1
ATOM 1183 N N . THR A 1 163 ? -2.122 24.490 7.256 1.00 91.75 163 THR A N 1
ATOM 1184 C CA . THR A 1 163 ? -1.847 24.841 8.649 1.00 91.75 163 THR A CA 1
ATOM 1185 C C . THR A 1 163 ? -2.951 25.685 9.279 1.00 91.75 163 THR A C 1
ATOM 1187 O O . THR A 1 163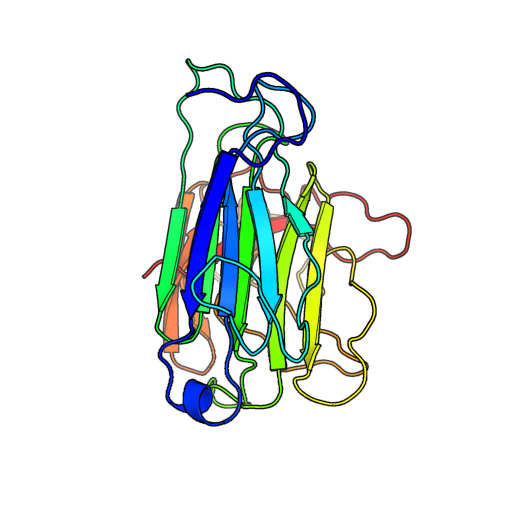 ? -3.374 26.708 8.742 1.00 91.75 163 THR A O 1
ATOM 1190 N N . LEU A 1 164 ? -3.389 25.288 10.476 1.00 92.88 164 LEU A N 1
ATOM 1191 C CA . LEU A 1 164 ? -4.300 26.073 11.309 1.00 92.88 164 LEU A CA 1
ATOM 1192 C C . LEU A 1 164 ? -3.955 25.884 12.788 1.00 92.88 164 LEU A C 1
ATOM 1194 O O . LEU A 1 164 ? -4.029 24.776 13.317 1.00 92.88 164 LEU A O 1
ATOM 1198 N N . ASN A 1 165 ? -3.594 26.976 13.470 1.00 93.25 165 ASN A N 1
ATOM 1199 C CA . ASN A 1 165 ? -3.239 26.982 14.898 1.00 93.25 165 ASN A CA 1
ATOM 1200 C C . ASN A 1 165 ? -2.148 25.956 15.267 1.00 93.25 165 ASN A C 1
ATOM 1202 O O . ASN A 1 165 ? -2.231 25.300 16.301 1.00 93.25 165 ASN A O 1
ATOM 1206 N N . GLY A 1 166 ? -1.148 25.785 14.396 1.00 87.94 166 GLY A N 1
ATOM 1207 C CA . GLY A 1 166 ? -0.056 24.821 14.587 1.00 87.94 166 GLY A CA 1
ATOM 1208 C C . GLY A 1 166 ? -0.395 23.372 14.221 1.00 87.94 166 GLY A C 1
ATOM 1209 O O . GLY A 1 166 ? 0.493 22.527 14.253 1.00 87.94 166 GLY A O 1
ATOM 1210 N N . ASN A 1 167 ? -1.638 23.082 13.830 1.00 90.56 167 ASN A N 1
ATOM 1211 C CA . ASN A 1 167 ? -2.025 21.774 13.305 1.00 90.56 167 ASN A CA 1
ATOM 1212 C C . ASN A 1 167 ? -1.827 21.721 11.793 1.00 90.56 167 ASN A C 1
ATOM 1214 O O . ASN A 1 167 ? -1.992 22.733 11.114 1.00 90.56 167 ASN A O 1
ATOM 1218 N N . VAL A 1 168 ? -1.531 20.529 11.283 1.00 93.62 168 VAL A N 1
ATOM 1219 C CA . VAL A 1 168 ? -1.377 20.231 9.856 1.00 93.62 168 VAL A CA 1
ATOM 1220 C C . VAL A 1 168 ? -2.428 19.196 9.458 1.00 93.62 168 VAL A C 1
ATOM 1222 O O . VAL A 1 168 ? -2.657 18.228 10.184 1.00 93.62 168 VAL A O 1
ATOM 1225 N N . GLY A 1 169 ? -3.083 19.401 8.320 1.00 92.31 169 GLY A N 1
ATOM 1226 C CA . GLY A 1 169 ? -4.084 18.492 7.780 1.00 92.31 169 GLY A CA 1
ATOM 1227 C C . GLY A 1 169 ? -3.474 17.194 7.252 1.00 92.31 169 GLY A C 1
ATOM 1228 O O . GLY A 1 169 ? -2.652 17.196 6.339 1.00 92.31 169 GLY A O 1
ATOM 1229 N N . ILE A 1 170 ? -3.945 16.069 7.785 1.00 93.38 170 ILE A N 1
ATOM 1230 C CA . ILE A 1 170 ? -3.630 14.717 7.319 1.00 93.38 170 ILE A CA 1
ATOM 1231 C C . ILE A 1 170 ? -4.938 14.001 6.998 1.00 93.38 170 ILE A C 1
ATOM 1233 O O . ILE A 1 170 ? -5.912 14.129 7.737 1.00 93.38 170 ILE A O 1
ATOM 1237 N N . SER A 1 171 ? -4.948 13.193 5.940 1.00 93.69 171 SER A N 1
ATOM 1238 C CA . SER A 1 171 ? -6.039 12.265 5.656 1.00 93.69 171 SER A CA 1
ATOM 1239 C C . SER A 1 171 ? -5.516 10.850 5.551 1.00 93.69 171 SER A C 1
ATOM 1241 O O . SER A 1 171 ? -4.566 10.572 4.818 1.00 93.69 171 SER A O 1
ATOM 1243 N N . ALA A 1 172 ? -6.214 9.935 6.211 1.00 94.06 172 ALA A N 1
ATOM 1244 C CA . ALA A 1 172 ? -6.114 8.526 5.885 1.00 94.06 172 ALA A CA 1
ATOM 1245 C C . ALA A 1 172 ? -6.749 8.256 4.513 1.00 94.06 172 ALA A C 1
ATOM 1247 O O . ALA A 1 172 ? -7.623 9.003 4.059 1.00 94.06 172 ALA A O 1
ATOM 1248 N N . VAL A 1 173 ? -6.305 7.188 3.854 1.00 91.94 173 VAL A N 1
ATOM 1249 C CA . VAL A 1 173 ? -6.925 6.707 2.617 1.00 91.94 173 VAL A CA 1
ATOM 1250 C C . VAL A 1 173 ? -8.080 5.779 2.983 1.00 91.94 173 VAL A C 1
ATOM 1252 O O . VAL A 1 173 ? -7.868 4.758 3.632 1.00 91.94 173 VAL A O 1
ATOM 1255 N N . VAL A 1 174 ? -9.294 6.118 2.550 1.00 92.81 174 VAL A N 1
ATOM 1256 C CA . VAL A 1 174 ? -10.502 5.327 2.816 1.00 92.81 174 VAL A CA 1
ATOM 1257 C C . VAL A 1 174 ? -10.672 4.248 1.735 1.00 92.81 174 VAL A C 1
ATOM 1259 O O . VAL A 1 174 ? -10.805 4.576 0.549 1.00 92.81 174 VAL A O 1
ATOM 1262 N N . PRO A 1 175 ? -10.655 2.948 2.080 1.00 92.06 175 PRO A N 1
ATOM 1263 C CA . PRO A 1 175 ? -10.962 1.883 1.135 1.00 92.06 175 PRO A CA 1
ATOM 1264 C C . PRO A 1 175 ? -12.451 1.860 0.829 1.00 92.06 175 PRO A C 1
ATOM 1266 O O . PRO A 1 175 ? -13.287 1.941 1.728 1.00 92.06 175 PRO A O 1
ATOM 1269 N N . MET A 1 176 ? -12.771 1.728 -0.455 1.00 89.19 176 MET A N 1
ATOM 1270 C CA . MET A 1 176 ? -14.142 1.651 -0.943 1.00 89.19 176 MET A CA 1
ATOM 1271 C C . MET A 1 176 ? -14.355 0.263 -1.529 1.00 89.19 176 MET A C 1
ATOM 1273 O O . MET A 1 176 ? -13.703 -0.094 -2.510 1.00 89.19 176 MET A O 1
ATOM 1277 N N . GLY A 1 177 ? -15.235 -0.521 -0.908 1.00 75.62 177 GLY A N 1
ATOM 1278 C CA . GLY A 1 177 ? -15.696 -1.781 -1.488 1.00 75.62 177 GLY A CA 1
ATOM 1279 C C . GLY A 1 177 ? -16.994 -1.568 -2.265 1.00 75.62 177 GLY A C 1
ATOM 1280 O O . GLY A 1 177 ? -17.033 -1.646 -3.486 1.00 75.62 177 GLY A O 1
ATOM 1281 N N . TYR A 1 178 ? -18.029 -1.205 -1.516 1.00 80.69 178 TYR A N 1
ATOM 1282 C CA . TYR A 1 178 ? -19.300 -0.628 -1.979 1.00 80.69 178 TYR A CA 1
ATOM 1283 C C . TYR A 1 178 ? -19.728 0.474 -1.003 1.00 80.69 178 TYR A C 1
ATOM 1285 O O . TYR A 1 178 ? -20.234 1.523 -1.384 1.00 80.69 178 TYR A O 1
ATOM 1293 N N . ASP A 1 179 ? -19.442 0.227 0.267 1.00 89.50 179 ASP A N 1
ATOM 1294 C CA . ASP A 1 179 ? -19.412 1.140 1.391 1.00 89.50 179 ASP A CA 1
ATOM 1295 C C . ASP A 1 179 ? -17.968 1.540 1.744 1.00 89.50 179 ASP A C 1
ATOM 1297 O O . ASP A 1 179 ? -16.991 0.896 1.333 1.00 89.50 179 ASP A O 1
ATOM 1301 N N . ALA A 1 180 ? -17.851 2.612 2.527 1.00 92.81 180 ALA A N 1
ATOM 1302 C CA . ALA A 1 180 ? -16.588 3.039 3.109 1.00 92.81 180 ALA A CA 1
ATOM 1303 C C . ALA A 1 180 ? -16.138 2.046 4.186 1.00 92.81 180 ALA A C 1
ATOM 1305 O O . ALA A 1 180 ? -16.908 1.675 5.073 1.00 92.81 180 ALA A O 1
ATOM 1306 N N . LY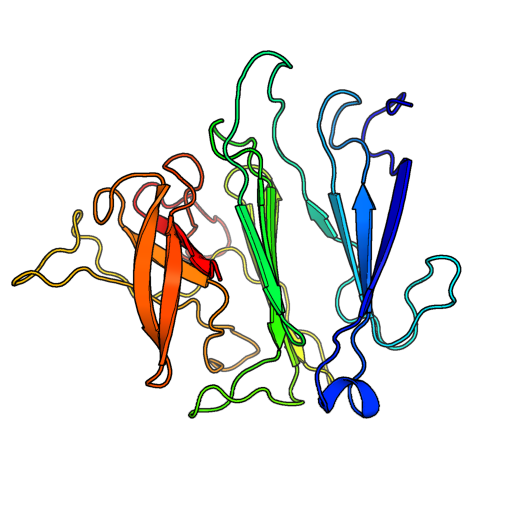S A 1 181 ? -14.875 1.628 4.114 1.00 94.81 181 LYS A N 1
ATOM 1307 C CA . LYS A 1 181 ? -14.244 0.758 5.108 1.00 94.81 181 LYS A CA 1
ATOM 1308 C C . LYS A 1 181 ? -13.340 1.560 6.028 1.00 94.81 181 LYS A C 1
ATOM 1310 O O . LYS A 1 181 ? -12.932 2.676 5.712 1.00 94.81 181 LYS A O 1
ATOM 1315 N N . GLN A 1 182 ? -13.010 0.956 7.164 1.00 96.19 182 GLN A N 1
ATOM 1316 C CA . GLN A 1 182 ? -12.034 1.534 8.071 1.00 96.19 182 GLN A CA 1
ATOM 1317 C C . GLN A 1 182 ? -10.679 1.677 7.362 1.00 96.19 182 GLN A C 1
ATOM 1319 O O . GLN A 1 182 ? -10.245 0.738 6.681 1.00 96.19 182 GLN A O 1
ATOM 1324 N N . PRO A 1 183 ? -10.020 2.842 7.474 1.00 95.88 183 PRO A N 1
ATOM 1325 C CA . PRO A 1 183 ? -8.735 3.063 6.841 1.00 95.88 183 PRO A CA 1
ATOM 1326 C C . PRO A 1 183 ? -7.648 2.163 7.429 1.00 95.88 183 PRO A C 1
ATOM 1328 O O . PRO A 1 183 ? -7.652 1.827 8.615 1.00 95.88 183 PRO A O 1
ATOM 1331 N N . GLY A 1 184 ? -6.689 1.801 6.581 1.00 96.62 184 GLY A N 1
ATOM 1332 C CA . GLY A 1 184 ? -5.446 1.183 7.027 1.00 96.62 184 GLY A CA 1
ATOM 1333 C C . GLY A 1 184 ? -4.548 2.180 7.762 1.00 96.62 184 GLY A C 1
ATOM 1334 O O . GLY A 1 184 ? -4.846 3.371 7.862 1.00 96.62 184 GLY A O 1
ATOM 1335 N N . ILE A 1 185 ? -3.412 1.686 8.242 1.00 96.94 185 ILE A N 1
ATOM 1336 C CA . ILE A 1 185 ? -2.369 2.485 8.905 1.00 96.94 185 ILE A CA 1
ATOM 1337 C C . ILE A 1 185 ? -1.056 2.472 8.121 1.00 96.94 185 ILE A C 1
ATOM 1339 O O . ILE A 1 185 ? -0.071 3.069 8.533 1.00 96.94 185 ILE A O 1
ATOM 1343 N N . ASN A 1 186 ? -1.003 1.802 6.971 1.00 96.00 186 ASN A N 1
ATOM 1344 C CA . ASN A 1 186 ? 0.202 1.772 6.148 1.00 96.00 186 ASN A CA 1
ATOM 1345 C C . ASN A 1 186 ? 0.529 3.091 5.438 1.00 96.00 186 ASN A C 1
ATOM 1347 O O . ASN A 1 186 ? 1.682 3.305 5.051 1.00 96.00 186 ASN A O 1
ATOM 1351 N N . MET A 1 187 ? -0.473 3.935 5.196 1.00 94.12 187 MET A N 1
ATOM 1352 C CA . MET A 1 187 ? -0.305 5.135 4.387 1.00 94.12 187 MET A CA 1
ATOM 1353 C C . MET A 1 187 ? -1.245 6.261 4.799 1.00 94.12 187 MET A C 1
ATOM 1355 O O . MET A 1 187 ? -2.397 6.030 5.161 1.00 94.12 187 MET A O 1
ATOM 1359 N N . MET A 1 188 ? -0.738 7.481 4.675 1.00 95.00 188 MET A N 1
ATOM 1360 C CA . MET A 1 188 ? -1.445 8.732 4.921 1.00 95.00 188 MET A CA 1
ATOM 1361 C C . MET A 1 188 ? -1.182 9.693 3.761 1.00 95.00 188 MET A C 1
ATOM 1363 O O . MET A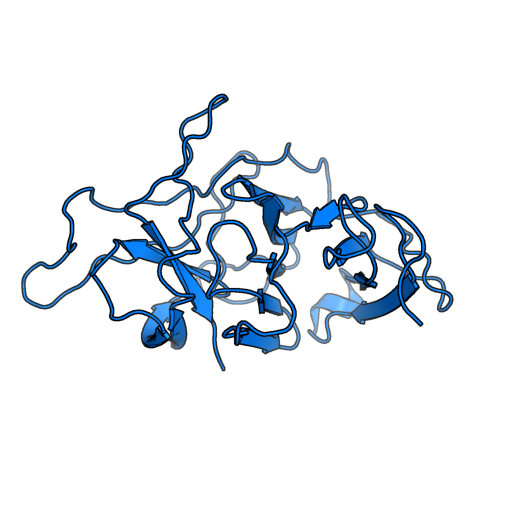 1 188 ? -0.257 9.502 2.968 1.00 95.00 188 MET A O 1
ATOM 1367 N N . VAL A 1 189 ? -1.993 10.738 3.654 1.00 93.31 189 VAL A N 1
ATOM 1368 C CA . VAL A 1 189 ? -1.829 11.798 2.658 1.00 93.31 189 VAL A CA 1
ATOM 1369 C C . VAL A 1 189 ? -1.826 13.150 3.361 1.00 93.31 189 VAL A C 1
ATOM 1371 O O . VAL A 1 189 ? -2.674 13.407 4.214 1.00 93.31 189 VAL A O 1
ATOM 1374 N N . CYS A 1 190 ? -0.886 14.013 2.992 1.00 93.25 190 CYS A N 1
ATOM 1375 C CA . CYS A 1 190 ? -0.840 15.422 3.393 1.00 93.25 190 CYS A CA 1
ATOM 1376 C C . CYS A 1 190 ? -0.870 16.324 2.154 1.00 93.25 190 CYS A C 1
ATOM 1378 O O . CYS A 1 190 ? -0.881 15.825 1.021 1.00 93.25 190 CYS A O 1
ATOM 1380 N N . LEU A 1 191 ? -0.873 17.646 2.335 1.00 91.06 191 LEU A N 1
ATOM 1381 C CA . LEU A 1 191 ? -0.645 18.565 1.224 1.00 91.06 191 LEU A CA 1
ATOM 1382 C C . LEU A 1 191 ? 0.845 18.841 1.003 1.00 91.06 191 LEU A C 1
ATOM 1384 O O . LEU A 1 191 ? 1.709 18.524 1.820 1.00 91.06 191 LEU A O 1
ATOM 1388 N N . VAL A 1 192 ? 1.165 19.414 -0.153 1.00 87.69 192 VAL A N 1
ATOM 1389 C CA . VAL A 1 192 ? 2.502 19.923 -0.447 1.00 87.69 192 VAL A CA 1
ATOM 1390 C C . VAL A 1 192 ? 2.852 21.048 0.532 1.00 87.69 192 VAL A C 1
ATOM 1392 O O . VAL A 1 192 ? 2.000 21.847 0.902 1.00 87.69 192 VAL A O 1
ATOM 1395 N N . ASN A 1 193 ? 4.117 21.116 0.948 1.00 89.69 193 ASN A N 1
ATOM 1396 C CA . ASN A 1 193 ? 4.651 22.085 1.916 1.00 89.69 193 ASN A CA 1
ATOM 1397 C C . ASN A 1 193 ? 4.121 21.960 3.357 1.00 89.69 193 ASN A C 1
ATOM 1399 O O . ASN A 1 193 ? 4.572 22.714 4.214 1.00 89.69 193 ASN A O 1
ATOM 1403 N N . ASP A 1 194 ? 3.239 21.000 3.647 1.00 93.38 194 ASP A N 1
ATOM 1404 C CA . ASP A 1 194 ? 2.826 20.675 5.020 1.00 93.38 194 ASP A CA 1
ATOM 1405 C C . ASP A 1 194 ? 3.985 20.118 5.850 1.00 93.38 194 ASP A C 1
ATOM 1407 O O . ASP A 1 194 ? 4.134 20.431 7.030 1.00 93.38 194 ASP A O 1
ATOM 1411 N N . PHE A 1 195 ? 4.842 19.327 5.204 1.00 94.19 195 PHE A N 1
ATOM 1412 C CA . PHE A 1 195 ? 6.080 18.814 5.772 1.00 94.19 195 PHE A CA 1
ATOM 1413 C C . PHE A 1 195 ? 7.222 18.997 4.780 1.00 94.19 195 PHE A C 1
ATOM 1415 O O . PHE A 1 195 ? 7.020 19.046 3.562 1.00 94.19 195 PHE A O 1
ATOM 1422 N N . ALA A 1 196 ? 8.447 19.064 5.301 1.00 94.19 196 ALA A N 1
ATOM 1423 C CA . ALA A 1 196 ? 9.631 18.999 4.460 1.00 94.19 196 ALA A CA 1
ATOM 1424 C C . ALA A 1 196 ? 9.681 17.649 3.722 1.00 94.19 196 ALA A C 1
ATOM 1426 O O . ALA A 1 196 ? 9.323 16.603 4.272 1.00 94.19 196 ALA A O 1
ATOM 1427 N N . ASN A 1 197 ? 10.163 17.663 2.477 1.00 90.75 197 ASN A N 1
ATOM 1428 C CA . ASN A 1 197 ? 10.398 16.429 1.734 1.00 90.75 197 ASN A CA 1
ATOM 1429 C C . ASN A 1 197 ? 11.289 15.491 2.552 1.00 90.75 197 ASN A C 1
ATOM 1431 O O . ASN A 1 197 ? 12.329 15.905 3.057 1.00 90.75 197 ASN A O 1
ATOM 1435 N N . PHE A 1 198 ? 10.888 14.224 2.632 1.00 92.94 198 PHE A N 1
ATOM 1436 C CA . PHE A 1 198 ? 11.602 13.194 3.385 1.00 92.94 198 PHE A CA 1
ATOM 1437 C C . PHE A 1 198 ? 11.619 13.386 4.909 1.00 92.94 198 PHE A C 1
ATOM 1439 O O . PHE A 1 198 ? 12.382 12.711 5.598 1.00 92.94 198 PHE A O 1
ATOM 1446 N N . ALA A 1 199 ? 10.742 14.231 5.455 1.00 95.62 199 ALA A N 1
ATOM 1447 C CA . ALA A 1 199 ? 10.523 14.298 6.893 1.00 95.62 199 ALA A CA 1
ATOM 1448 C C . ALA A 1 199 ? 9.904 13.001 7.443 1.00 95.62 199 ALA A C 1
ATOM 1450 O O . ALA A 1 199 ? 9.070 12.365 6.788 1.00 95.62 199 ALA A O 1
ATOM 1451 N N . LEU A 1 200 ? 10.292 12.664 8.674 1.00 97.00 200 LEU A N 1
ATOM 1452 C CA . LEU A 1 200 ? 9.609 11.684 9.510 1.00 97.00 200 LEU A CA 1
ATOM 1453 C C . LEU A 1 200 ? 8.536 12.411 10.330 1.00 97.00 200 LEU A C 1
ATOM 1455 O O . LEU A 1 200 ? 8.835 13.393 11.009 1.00 97.00 200 LEU A O 1
ATOM 1459 N N . VAL A 1 201 ? 7.296 11.943 10.249 1.00 97.00 201 VAL A N 1
ATOM 1460 C CA . VAL A 1 201 ? 6.112 12.601 10.805 1.00 97.00 201 VAL A CA 1
ATOM 1461 C C . VAL A 1 201 ? 5.382 11.624 11.731 1.00 97.00 201 VAL A C 1
ATOM 1463 O O . VAL A 1 201 ? 4.888 10.604 11.246 1.00 97.00 201 VAL A O 1
ATOM 1466 N N . PRO A 1 202 ? 5.287 11.895 13.044 1.00 96.94 202 PRO A N 1
ATOM 1467 C CA . PRO A 1 202 ? 4.478 11.086 13.947 1.00 96.94 202 PRO A CA 1
ATOM 1468 C C . PRO A 1 202 ? 2.992 11.416 13.765 1.00 96.94 202 PRO A C 1
ATOM 1470 O O . PRO A 1 202 ? 2.598 12.583 13.797 1.00 96.94 202 PRO A O 1
ATOM 1473 N N . ILE A 1 203 ? 2.158 10.395 13.570 1.00 97.06 203 ILE A N 1
ATOM 1474 C CA . ILE A 1 203 ? 0.711 10.543 13.368 1.00 97.06 203 ILE A CA 1
ATOM 1475 C C . ILE A 1 203 ? -0.010 9.493 14.210 1.00 97.06 203 ILE A C 1
ATOM 1477 O O . ILE A 1 203 ? 0.266 8.297 14.101 1.00 97.06 203 ILE A O 1
ATOM 1481 N N . THR A 1 204 ? -0.961 9.943 15.030 1.00 96.75 204 THR A N 1
ATOM 1482 C CA . THR A 1 204 ? -1.786 9.062 15.862 1.00 96.75 204 THR A CA 1
ATOM 1483 C C . THR A 1 204 ? -2.988 8.550 15.081 1.00 96.75 204 THR A C 1
ATOM 1485 O O . THR A 1 204 ? -3.821 9.336 14.634 1.00 96.75 204 THR A O 1
ATOM 1488 N N . VAL A 1 205 ? -3.110 7.230 14.958 1.00 96.75 205 VAL A N 1
ATOM 1489 C CA . VAL A 1 205 ? -4.227 6.552 14.288 1.00 96.75 205 VAL A CA 1
ATOM 1490 C C . VAL A 1 205 ? -4.697 5.412 15.179 1.00 96.75 205 VAL A C 1
ATOM 1492 O O . VAL A 1 205 ? -3.880 4.710 15.763 1.00 96.75 205 VAL A O 1
ATOM 1495 N N . TYR A 1 206 ? -6.014 5.266 15.349 1.00 97.25 206 TYR A N 1
ATOM 1496 C CA . TYR A 1 206 ? -6.600 4.310 16.302 1.00 97.25 206 TYR A CA 1
ATOM 1497 C C . TYR A 1 206 ? -6.013 4.414 17.726 1.00 97.25 206 TYR A C 1
ATOM 1499 O O . TYR A 1 206 ? -5.846 3.423 18.427 1.00 97.25 206 TYR A O 1
ATOM 1507 N N . GLY A 1 207 ? -5.677 5.635 18.161 1.00 96.75 207 GLY A N 1
ATOM 1508 C CA . GLY A 1 207 ? -5.116 5.897 19.491 1.00 96.75 207 GLY A CA 1
ATOM 1509 C C . GLY A 1 207 ? -3.628 5.563 19.655 1.00 96.75 207 GLY A C 1
ATOM 1510 O O . GLY A 1 207 ? -3.089 5.794 20.734 1.00 96.75 207 GLY A O 1
ATOM 1511 N N . VAL A 1 208 ? -2.946 5.082 18.608 1.00 96.94 208 VAL A N 1
ATOM 1512 C CA . VAL A 1 208 ? -1.516 4.738 18.634 1.00 96.94 208 VAL A CA 1
ATOM 1513 C C . VAL A 1 208 ? -0.729 5.673 17.718 1.00 96.94 208 VAL A C 1
ATOM 1515 O O . VAL A 1 208 ? -1.129 5.924 16.583 1.00 96.94 208 VAL A O 1
ATOM 1518 N N . SER A 1 209 ? 0.389 6.210 18.216 1.00 97.31 209 SER A N 1
ATOM 1519 C CA . SER A 1 209 ? 1.312 7.016 17.410 1.00 97.31 209 SER A CA 1
ATOM 1520 C C . SER A 1 209 ? 2.177 6.113 16.539 1.00 97.31 209 SER A C 1
ATOM 1522 O O . SER A 1 209 ? 2.824 5.201 17.052 1.00 97.31 209 SER A O 1
ATOM 1524 N N . HIS A 1 210 ? 2.204 6.398 15.241 1.00 97.69 210 HIS A N 1
ATOM 1525 C CA . HIS A 1 210 ? 3.052 5.725 14.265 1.00 97.69 210 HIS A CA 1
ATOM 1526 C C . HIS A 1 210 ? 3.926 6.745 13.548 1.00 97.69 210 HIS A C 1
ATOM 1528 O O . HIS A 1 210 ? 3.488 7.866 13.272 1.00 97.69 210 HIS A O 1
ATOM 1534 N N . ASN A 1 211 ? 5.145 6.349 13.197 1.00 97.94 211 ASN A N 1
ATOM 1535 C CA . ASN A 1 211 ? 6.004 7.187 12.372 1.00 97.94 211 ASN A CA 1
ATOM 1536 C C . ASN A 1 211 ? 5.686 6.991 10.888 1.00 97.94 211 ASN A C 1
ATOM 1538 O O . ASN A 1 211 ? 5.587 5.862 10.405 1.00 97.94 211 ASN A O 1
ATOM 1542 N N . TYR A 1 212 ? 5.559 8.092 10.150 1.00 97.94 212 TYR A N 1
ATOM 1543 C CA . TYR A 1 212 ? 5.360 8.088 8.705 1.00 97.94 212 TYR A CA 1
ATOM 1544 C C . TYR A 1 212 ? 6.459 8.869 7.997 1.00 97.94 212 TYR A C 1
ATOM 1546 O O . TYR A 1 212 ? 6.796 9.989 8.363 1.00 97.94 212 TYR A O 1
ATOM 1554 N N . GLN A 1 213 ? 6.998 8.287 6.938 1.00 96.69 213 GLN A N 1
ATOM 1555 C CA . GLN A 1 213 ? 8.004 8.878 6.079 1.00 96.69 213 GLN A CA 1
ATOM 1556 C C . GLN A 1 213 ? 7.336 9.593 4.901 1.00 96.69 213 GLN A C 1
ATOM 1558 O O . GLN A 1 213 ? 6.623 8.973 4.107 1.00 96.69 213 GLN A O 1
ATOM 1563 N N . HIS A 1 214 ? 7.609 10.889 4.739 1.00 94.25 214 HIS A N 1
ATOM 1564 C CA . HIS A 1 214 ? 7.219 11.638 3.543 1.00 94.25 214 HIS A CA 1
ATOM 1565 C C . HIS A 1 214 ? 8.026 11.145 2.340 1.00 94.25 214 HIS A C 1
ATOM 1567 O O . HIS A 1 214 ? 9.257 11.163 2.364 1.00 94.25 214 HIS A O 1
ATOM 1573 N N . VAL A 1 215 ? 7.372 10.748 1.247 1.00 88.94 215 VAL A N 1
ATOM 1574 C CA . VAL A 1 215 ? 8.057 10.108 0.100 1.00 88.94 215 VAL A CA 1
ATOM 1575 C C . VAL A 1 215 ? 8.492 11.096 -0.995 1.00 88.94 215 VAL A C 1
ATOM 1577 O O . VAL A 1 215 ? 8.507 10.778 -2.180 1.00 88.94 215 VAL A O 1
ATOM 1580 N N . GLY A 1 216 ? 8.894 12.301 -0.586 1.00 86.38 216 GLY A N 1
ATOM 1581 C CA . GLY A 1 216 ? 9.354 13.376 -1.477 1.00 86.38 216 GLY A CA 1
ATOM 1582 C C . GLY A 1 216 ? 8.273 14.059 -2.331 1.00 86.38 216 GLY A C 1
ATOM 1583 O O . GLY A 1 216 ? 7.093 13.719 -2.288 1.00 86.38 216 GLY A O 1
ATOM 1584 N N . SER A 1 217 ? 8.690 15.061 -3.110 1.00 78.81 217 SER A N 1
ATOM 1585 C CA . SER A 1 217 ? 7.792 15.912 -3.907 1.00 78.81 217 SER A CA 1
ATOM 1586 C C . SER A 1 217 ? 7.364 15.310 -5.241 1.00 78.81 217 SER A C 1
ATOM 1588 O O . SER A 1 217 ? 6.411 15.800 -5.840 1.00 78.81 217 SER A O 1
ATOM 1590 N N . GLN A 1 218 ? 8.069 14.277 -5.706 1.00 74.06 218 GLN A N 1
ATOM 1591 C CA . GLN A 1 218 ? 7.820 13.646 -7.004 1.00 74.06 218 GLN A CA 1
ATOM 1592 C C . GLN A 1 218 ? 6.684 12.621 -6.954 1.00 74.06 218 GLN A C 1
ATOM 1594 O O . GLN A 1 218 ? 6.147 12.242 -7.993 1.00 74.06 218 GLN A O 1
ATOM 1599 N N . VAL A 1 219 ? 6.277 12.203 -5.752 1.00 71.75 219 VAL A N 1
ATOM 1600 C CA . VAL A 1 219 ? 5.123 11.327 -5.552 1.00 71.75 219 VAL A CA 1
ATOM 1601 C C . VAL A 1 219 ? 3.896 12.184 -5.260 1.00 71.75 219 VAL A C 1
ATOM 1603 O O . VAL A 1 219 ? 3.480 12.352 -4.113 1.00 71.75 219 VAL A O 1
ATOM 1606 N N . ALA A 1 220 ? 3.318 12.747 -6.320 1.00 63.06 220 ALA A N 1
ATOM 1607 C CA . ALA A 1 220 ? 1.984 13.326 -6.245 1.00 63.06 220 ALA A CA 1
ATOM 1608 C C . ALA A 1 220 ? 0.976 12.194 -6.015 1.00 63.06 220 ALA A C 1
ATOM 1610 O O . ALA A 1 220 ? 0.957 11.223 -6.777 1.00 63.06 220 ALA A O 1
ATOM 1611 N N . SER A 1 221 ? 0.156 12.287 -4.969 1.00 61.66 221 SER A N 1
ATOM 1612 C CA . SER A 1 221 ? -1.019 11.422 -4.842 1.00 61.66 221 SER A CA 1
ATOM 1613 C C . SER A 1 221 ? -2.149 11.932 -5.736 1.00 61.66 221 SER A C 1
ATOM 1615 O O . SER A 1 221 ? -2.151 13.067 -6.202 1.00 61.66 221 SER A O 1
ATOM 1617 N N . MET A 1 222 ? -3.112 11.066 -6.030 1.00 66.38 222 MET A N 1
ATOM 1618 C CA . MET A 1 222 ? -4.322 11.467 -6.737 1.00 66.38 222 MET A CA 1
ATOM 1619 C C . MET A 1 222 ? -5.464 11.576 -5.746 1.00 66.38 222 MET A C 1
ATOM 1621 O O . MET A 1 222 ? -5.742 10.619 -5.024 1.00 66.38 222 MET A O 1
ATOM 1625 N N . ARG A 1 223 ? -6.166 12.705 -5.767 1.00 68.25 223 ARG A N 1
ATOM 1626 C CA . ARG A 1 223 ? -7.518 12.791 -5.220 1.00 68.25 223 ARG A CA 1
ATOM 1627 C C . ARG A 1 223 ? -8.457 12.154 -6.250 1.00 68.25 223 ARG A C 1
ATOM 1629 O O . ARG A 1 223 ? -8.351 12.480 -7.431 1.00 68.25 223 ARG A O 1
ATOM 1636 N N . ASN A 1 224 ? -9.322 11.222 -5.848 1.00 57.34 224 ASN A N 1
ATOM 1637 C CA . ASN A 1 224 ? -10.271 10.612 -6.787 1.00 57.34 224 ASN A CA 1
ATOM 1638 C C . ASN A 1 224 ? -11.163 11.706 -7.422 1.00 57.34 224 ASN A C 1
ATOM 1640 O O . ASN A 1 224 ? -11.864 12.417 -6.703 1.00 57.34 224 ASN A O 1
ATOM 1644 N N . GLN A 1 225 ? -11.110 11.857 -8.752 1.00 49.97 225 GLN A N 1
ATOM 1645 C CA . GLN A 1 225 ? -11.938 12.795 -9.533 1.00 49.97 225 GLN A CA 1
ATOM 1646 C C . GLN A 1 225 ? -12.635 12.112 -10.731 1.00 49.97 225 GLN A C 1
ATOM 1648 O O . GLN A 1 225 ? -12.863 12.725 -11.771 1.00 49.97 225 GLN A O 1
ATOM 1653 N N . GLY A 1 226 ? -13.003 10.832 -10.606 1.00 51.66 226 GLY A N 1
ATOM 1654 C CA . GLY A 1 226 ? -13.736 10.112 -11.655 1.00 51.66 226 GLY A CA 1
ATOM 1655 C C . GLY A 1 226 ? -12.854 9.581 -12.796 1.00 51.66 226 GLY A C 1
ATOM 1656 O O . GLY A 1 226 ? -11.662 9.338 -12.618 1.00 51.66 226 GLY A O 1
ATOM 1657 N N . ALA A 1 227 ? -13.457 9.336 -13.969 1.00 47.12 227 ALA A N 1
ATOM 1658 C CA . ALA A 1 227 ? -12.841 8.594 -15.083 1.00 47.12 227 ALA A CA 1
ATOM 1659 C C . ALA A 1 227 ? -11.608 9.275 -15.715 1.00 47.12 227 ALA A C 1
ATOM 1661 O O . ALA A 1 227 ? -10.797 8.602 -16.347 1.00 47.12 227 ALA A O 1
ATOM 1662 N N . ALA A 1 228 ? -11.443 10.585 -15.518 1.00 43.28 228 ALA A N 1
ATOM 1663 C CA . ALA A 1 228 ? -10.260 11.342 -15.913 1.00 43.28 228 ALA A CA 1
ATOM 1664 C C . ALA A 1 228 ? -9.493 11.750 -14.652 1.00 43.28 228 ALA A C 1
ATOM 1666 O O . ALA A 1 228 ? -9.587 12.877 -14.173 1.00 43.28 228 ALA A O 1
ATOM 1667 N N . ALA A 1 229 ? -8.774 10.797 -14.067 1.00 49.94 229 ALA A N 1
ATOM 1668 C CA . ALA A 1 229 ? -7.971 11.052 -12.887 1.00 49.94 229 ALA A CA 1
ATOM 1669 C C . ALA A 1 229 ? -6.812 12.003 -13.265 1.00 49.94 229 ALA A C 1
ATOM 1671 O O . ALA A 1 229 ? -5.903 11.628 -14.005 1.00 49.94 229 ALA A O 1
ATOM 1672 N N . VAL A 1 230 ? -6.857 13.248 -12.785 1.00 48.09 230 VAL A N 1
ATOM 1673 C CA . VAL A 1 230 ? -5.773 14.232 -12.938 1.00 48.09 230 VAL A CA 1
ATOM 1674 C C . VAL A 1 230 ? -4.884 14.142 -11.698 1.00 48.09 230 VAL A C 1
ATOM 1676 O O . VAL A 1 230 ? -5.391 14.083 -10.579 1.00 48.09 230 VAL A O 1
ATOM 1679 N N . GLY A 1 231 ? -3.561 14.085 -11.875 1.00 60.56 231 GLY A N 1
ATOM 1680 C CA . GLY A 1 231 ? -2.622 14.096 -10.751 1.00 60.56 231 GLY A CA 1
ATOM 1681 C C . GLY A 1 231 ? -2.864 15.309 -9.849 1.00 60.56 231 GLY A C 1
ATOM 1682 O O . GLY A 1 231 ? -2.839 16.439 -10.332 1.00 60.56 231 GLY A O 1
ATOM 1683 N N . ASP A 1 232 ? -3.096 15.088 -8.551 1.00 72.25 232 ASP A N 1
ATOM 1684 C CA . ASP A 1 232 ? -3.233 16.183 -7.589 1.00 72.25 232 ASP A CA 1
ATOM 1685 C C . ASP A 1 232 ? -1.827 16.601 -7.147 1.00 72.25 232 ASP A C 1
ATOM 1687 O O . ASP A 1 232 ? -1.228 16.042 -6.223 1.00 72.25 232 ASP A O 1
ATOM 1691 N N . THR A 1 233 ? -1.288 17.610 -7.834 1.00 75.38 233 THR A N 1
ATOM 1692 C CA . THR A 1 233 ? 0.043 18.166 -7.565 1.00 75.38 233 THR A CA 1
ATOM 1693 C C . THR A 1 233 ? 0.173 18.759 -6.167 1.00 75.38 233 THR A C 1
ATOM 1695 O O . THR A 1 233 ? 1.300 19.011 -5.730 1.00 75.38 233 THR A O 1
ATOM 1698 N N . ASN A 1 234 ? -0.937 18.949 -5.452 1.00 82.19 234 ASN A N 1
ATOM 1699 C CA . ASN A 1 234 ? -0.961 19.519 -4.115 1.00 82.19 234 ASN A CA 1
ATOM 1700 C C . ASN A 1 234 ? -0.988 18.463 -3.017 1.00 82.19 234 ASN A C 1
ATOM 1702 O O . ASN A 1 234 ? -0.919 18.849 -1.862 1.00 82.19 234 ASN A O 1
ATOM 1706 N N . THR A 1 235 ? -1.050 17.165 -3.324 1.00 87.50 235 THR A N 1
ATOM 1707 C CA . THR A 1 235 ? -1.068 16.109 -2.296 1.00 87.50 235 THR A CA 1
ATOM 1708 C C . THR A 1 235 ? 0.208 15.273 -2.302 1.00 87.50 235 THR A C 1
ATOM 1710 O O . THR A 1 235 ? 0.828 15.061 -3.350 1.00 87.50 235 THR A O 1
ATOM 1713 N N . ARG A 1 236 ? 0.638 14.817 -1.126 1.00 88.25 236 ARG A N 1
ATOM 1714 C CA . ARG A 1 236 ? 1.858 14.030 -0.932 1.00 88.25 236 ARG A CA 1
ATOM 1715 C C . ARG A 1 236 ? 1.564 12.780 -0.128 1.00 88.25 236 ARG A C 1
ATOM 1717 O O . ARG A 1 236 ? 0.796 12.806 0.832 1.00 88.25 236 ARG A O 1
ATOM 1724 N N . LEU A 1 237 ? 2.210 11.694 -0.531 1.00 90.88 237 LEU A N 1
ATOM 1725 C CA . LEU A 1 237 ? 2.109 10.420 0.154 1.00 90.88 237 LEU A CA 1
ATOM 1726 C C . LEU A 1 237 ? 3.052 10.377 1.369 1.00 90.88 237 LEU A C 1
ATOM 1728 O O . LEU A 1 237 ? 4.213 10.791 1.317 1.00 90.88 237 LEU A O 1
ATOM 1732 N N . LEU A 1 238 ? 2.533 9.810 2.448 1.00 94.62 238 LEU A N 1
ATOM 1733 C CA . LEU A 1 238 ? 3.245 9.435 3.657 1.00 94.62 238 LEU A CA 1
ATOM 1734 C C . LEU A 1 238 ? 3.109 7.917 3.799 1.00 94.62 238 LEU A C 1
ATOM 1736 O O . LEU A 1 238 ? 1.993 7.398 3.767 1.00 94.62 238 LEU A O 1
ATOM 1740 N N . ILE A 1 239 ? 4.217 7.194 3.943 1.00 95.75 239 ILE A N 1
ATOM 1741 C CA . ILE A 1 239 ? 4.184 5.745 4.195 1.00 95.75 239 ILE A CA 1
ATOM 1742 C C . ILE A 1 239 ? 4.626 5.468 5.623 1.00 95.75 239 ILE A C 1
ATOM 1744 O O . ILE A 1 239 ? 5.548 6.117 6.107 1.00 95.75 239 ILE A O 1
ATOM 1748 N N . ARG A 1 240 ? 3.991 4.517 6.305 1.00 97.19 240 ARG A N 1
ATOM 1749 C CA . ARG A 1 240 ? 4.415 4.113 7.651 1.00 97.19 240 ARG A CA 1
ATOM 1750 C C . ARG A 1 240 ? 5.869 3.634 7.614 1.00 97.19 240 ARG A C 1
ATOM 1752 O O . ARG A 1 240 ? 6.257 2.940 6.674 1.00 97.19 240 ARG A O 1
ATOM 1759 N N . TYR A 1 241 ? 6.666 4.038 8.596 1.00 95.94 241 TYR A N 1
ATOM 1760 C CA . TYR A 1 241 ? 8.108 3.817 8.635 1.00 95.94 241 TYR A CA 1
ATOM 1761 C C . TYR A 1 241 ? 8.582 3.522 10.056 1.00 95.94 241 TYR A C 1
ATOM 1763 O O . TYR A 1 241 ? 9.006 4.402 10.804 1.00 95.94 241 TYR A O 1
ATOM 1771 N N . GLU A 1 242 ? 8.452 2.247 10.395 1.00 90.88 242 GLU A N 1
ATOM 1772 C CA . GLU A 1 242 ? 8.889 1.586 11.624 1.00 90.88 242 GLU A CA 1
ATOM 1773 C C . GLU A 1 242 ? 8.963 0.076 11.391 1.00 90.88 242 GLU A C 1
ATOM 1775 O O . GLU A 1 242 ? 8.360 -0.384 10.379 1.00 90.88 242 GLU A O 1
#

Secondary structure (DSSP, 8-state):
---SSTT-EEEEEEEE--SGGGGTS--EEEEEEEESSSTTSEEEEEEEEEEE-SSS-EEEEEEEEEEEEE-PPPPTT-----EEEEETTEEEEEE-TTSTTT-EEEEEEEEE-TTS-EEEEEEEEEEEEETTEEEEEEEESSSPPPPPEESB-----SSSS--BTTB--EEEPPPBSSSBPPP-SSEEEEETTSS-TT-EEEEEETTEEEEEEE--TT-BPPBP-TTS----TTEEEEEE--

Sequence (242 aa):
MAPAAGSTSMGFKVYRMADTLQATVPVFCKIEFGSAATAGQPGIWLTLGTTHDGAGTIGGTILLARQDLRGGDNGATVQTANYGSADTNRITSSIFLTSAGANLFFSIERTKDSTGADTNTGLIVALNSQAGSHRHYYIPFTGTIPAVQNGYHIVLTQTTPSTLNGNVGISAVVPMGYDAKQPGINMMVCLVNDFANFALVPITVYGVSHNYQHVGSQVASMRNQGAAAVGDTNTRLLIRYE

Foldseek 3Di:
DFDPWAPDFPDWDKDWFQDPCCVPQTKIWIWTWHHHHTSQWIKIWIWIASDDPVVRDHDDDTQDDIAIFTFDGDDPPDDWDKAKDDDNFKIWIWTPLPDAWGIWIKIKGAFADLLQDGDLQFIWIWTARTGLWIWIFTGGSDDDTADIATFFAWDADPDPQCDDPNDGDKTFTWHCRPDTGDGHPFKIKGWPPSDDQQDWDWDADSNDTFTWTWSGQSDQTWHRDPPPTDGPSGMTMIGTHD